Protein AF-A0A814UXD9-F1 (afdb_monomer)

Mean predicted aligned error: 4.56 Å

Foldseek 3Di:
DVVVVLCVVLVHDPLLPDPLDDSLQFDSVQKDAAAQDWDWDFAAAPPLTAIAIDPHQKIKTWTDCAVVDPHCQCVDPGHRRNHFAKWKAFQLPAACVLQVDNPDDDPNLSRRVSSLSSCQVVNDDWDPDCPPHTAGKIFSYVVVCVVPRWDWHWDQDPVGIWIKTKIWMKGFASVQWDDPDSGIIGGNDRVRMHTTIMIMHTD

Radius of gyration: 16.52 Å; Cα contacts (8 Å, |Δi|>4): 422; chains: 1; bounding box: 46×33×43 Å

Nearest PDB structures (foldseek):
  7r81-assembly1_D2  TM=5.002E-01  e=4.107E+00  Neurospora crassa
  6f8z-assembly2_C  TM=2.125E-01  e=5.198E+00  Bacteroides thetaiotaomicron
  6f8z-assembly2_B  TM=2.258E-01  e=4.901E+00  Bacteroides thetaiotaomicron
  3wrf-assembly1_A  TM=1.192E-01  e=1.600E+00  Bifidobacterium longum subsp. longum JCM 1217

pLDDT: mean 91.01, std 9.43, range [48.31, 98.62]

Sequence (203 aa):
MAQFEQFKAAKIHPLLYRPSFDISHFDVRGNKTFSSQIETFQVGPSGRNKLYTQPASWTRYGLKVLGKYPNDDWLHPFGNPGNWYRAYHGTGNATAADFGNPDVLIDKQYAAVDAASSIFEKGFRPARTAVHRVGVYYSPNPIFPENGFVSKVVLDTKRGRKAFKCMLQVAVNPDGVKFATNDIWVVESPKNIRTYGILIKEA

Solvent-accessible surface area (backbone atoms only — not comparable to full-atom values): 11340 Å² total; per-residue (Å²): 120,71,70,63,57,53,42,60,76,55,70,60,61,75,87,62,73,41,94,68,48,63,77,78,51,47,28,67,88,54,42,44,77,43,56,78,62,81,48,74,45,74,30,23,26,87,98,62,58,40,78,25,41,53,56,47,52,25,33,34,46,10,36,59,47,84,82,73,48,101,66,58,51,50,74,48,69,85,72,37,75,57,21,28,27,57,30,31,37,44,30,36,81,52,52,36,62,80,75,77,43,67,84,51,89,64,58,75,70,47,28,34,60,45,44,54,35,48,34,68,76,73,45,68,67,62,48,95,68,55,93,90,53,76,18,35,70,31,16,28,37,47,65,62,33,58,75,78,25,38,38,74,32,77,44,86,46,100,90,46,79,47,44,30,33,46,33,38,34,32,36,35,35,76,91,44,56,43,75,80,46,92,59,37,33,38,28,66,50,58,89,35,51,44,75,43,27,43,32,40,28,84,104

Structure (mmCIF, N/CA/C/O backbone):
data_AF-A0A814UXD9-F1
#
_entry.id   AF-A0A814UXD9-F1
#
loop_
_atom_site.group_PDB
_atom_site.id
_atom_site.type_symbol
_atom_site.label_atom_id
_atom_site.label_alt_id
_atom_site.label_comp_id
_atom_site.label_asym_id
_atom_site.label_entity_id
_atom_site.label_seq_id
_atom_site.pdbx_PDB_ins_code
_atom_site.Cartn_x
_atom_site.Cartn_y
_atom_site.Cartn_z
_atom_site.occupancy
_atom_site.B_iso_or_equiv
_atom_site.auth_seq_id
_atom_site.auth_comp_id
_atom_site.auth_asym_id
_atom_site.auth_atom_id
_atom_site.pdbx_PDB_model_num
ATOM 1 N N . MET A 1 1 ? -25.817 -10.858 13.614 1.00 48.31 1 MET A N 1
ATOM 2 C CA . MET A 1 1 ? -24.759 -11.447 14.474 1.00 48.31 1 MET A CA 1
ATOM 3 C C . MET A 1 1 ? -23.718 -12.277 13.711 1.00 48.31 1 MET A C 1
ATOM 5 O O . MET A 1 1 ? -22.589 -12.312 14.170 1.00 48.31 1 MET A O 1
ATOM 9 N N . ALA A 1 2 ? -24.020 -12.876 12.549 1.00 56.28 2 ALA A N 1
ATOM 10 C CA . ALA A 1 2 ? -23.064 -13.714 11.802 1.00 56.28 2 ALA A CA 1
ATOM 11 C C . ALA A 1 2 ? -21.809 -12.981 11.272 1.00 56.28 2 ALA A C 1
ATOM 13 O O . ALA A 1 2 ? -20.726 -13.556 11.256 1.00 56.28 2 ALA A O 1
ATOM 14 N N . GLN A 1 3 ? -21.929 -11.703 10.892 1.00 52.03 3 GLN A N 1
ATOM 15 C CA . GLN A 1 3 ? -20.820 -10.926 10.324 1.00 52.03 3 GLN A CA 1
ATOM 16 C C . GLN A 1 3 ? -19.643 -10.789 11.309 1.00 52.03 3 GLN A C 1
ATOM 18 O O . GLN A 1 3 ? -18.497 -10.977 10.925 1.00 52.03 3 GLN A O 1
ATOM 23 N N . PHE A 1 4 ? -19.906 -10.562 12.602 1.00 53.59 4 PHE A N 1
ATOM 24 C CA . PHE A 1 4 ? -18.857 -10.338 13.609 1.00 53.59 4 PHE A CA 1
ATOM 25 C C . PHE A 1 4 ? -17.962 -11.567 13.852 1.00 53.59 4 PHE A C 1
ATOM 27 O O . PHE A 1 4 ? -16.752 -11.425 14.027 1.00 53.59 4 PHE A O 1
ATOM 34 N N . GLU A 1 5 ? -18.530 -12.775 13.822 1.00 55.97 5 GLU A N 1
ATOM 35 C CA . GLU A 1 5 ? -17.764 -14.011 14.033 1.00 55.97 5 GLU A CA 1
ATOM 36 C C . GLU A 1 5 ? -16.854 -14.339 12.844 1.00 55.97 5 GLU A C 1
ATOM 38 O O . GLU A 1 5 ? -15.726 -14.798 13.034 1.00 55.97 5 GLU A O 1
ATOM 43 N N . GLN A 1 6 ? -17.279 -14.008 11.621 1.00 58.38 6 GLN A N 1
ATOM 44 C CA . GLN A 1 6 ? -16.444 -14.191 10.433 1.00 58.38 6 GLN A CA 1
ATOM 45 C C . GLN A 1 6 ? -15.181 -13.310 10.486 1.00 58.38 6 GLN A C 1
ATOM 47 O O . GLN A 1 6 ? -14.086 -13.793 10.198 1.00 58.38 6 GLN A O 1
ATOM 52 N N . PHE A 1 7 ? -15.289 -12.054 10.942 1.00 57.53 7 PHE A N 1
ATOM 53 C CA . PHE A 1 7 ? -14.131 -11.156 11.085 1.00 57.53 7 PHE A CA 1
ATOM 54 C C . PHE A 1 7 ? -13.133 -11.623 12.157 1.00 57.53 7 PHE A C 1
ATOM 56 O O . PHE A 1 7 ? -11.919 -11.519 11.952 1.00 57.53 7 PHE A O 1
ATOM 63 N N . LYS A 1 8 ? -13.619 -12.182 13.278 1.00 61.81 8 LYS A N 1
ATOM 64 C CA . LYS A 1 8 ? -12.748 -12.797 14.297 1.00 61.81 8 LYS A CA 1
ATOM 65 C C . LYS A 1 8 ? -11.986 -13.992 13.731 1.00 61.81 8 LYS A C 1
ATOM 67 O O . LYS A 1 8 ? -10.775 -14.085 13.931 1.00 61.81 8 LYS A O 1
ATOM 72 N N . ALA A 1 9 ? -12.674 -14.869 12.999 1.00 63.34 9 ALA A N 1
ATOM 73 C CA . ALA A 1 9 ? -12.059 -16.032 12.363 1.00 63.34 9 ALA A CA 1
ATOM 74 C C . ALA A 1 9 ? -11.011 -15.626 11.310 1.00 63.34 9 ALA A C 1
ATOM 76 O O . ALA A 1 9 ? -9.941 -16.229 11.235 1.00 63.34 9 ALA A O 1
ATOM 77 N N . ALA A 1 10 ? -11.273 -14.551 10.559 1.00 67.12 10 ALA A N 1
ATOM 78 C CA . ALA A 1 10 ? -10.354 -14.008 9.560 1.00 67.12 10 ALA A CA 1
ATOM 79 C C . ALA A 1 10 ? -9.158 -13.236 10.156 1.00 67.12 10 ALA A C 1
ATOM 81 O O . ALA A 1 10 ? -8.245 -12.855 9.420 1.00 67.12 10 ALA A O 1
ATOM 82 N N . LYS A 1 11 ? -9.133 -13.014 11.482 1.00 84.06 11 LYS A N 1
ATOM 83 C CA . LYS A 1 11 ? -8.091 -12.249 12.191 1.00 84.06 11 LYS A CA 1
ATOM 84 C C . LYS A 1 11 ? -7.866 -10.864 11.571 1.00 84.06 11 LYS A C 1
ATOM 86 O O . LYS A 1 11 ? -6.725 -10.440 11.402 1.00 84.06 11 LYS A O 1
ATOM 91 N N . ILE A 1 12 ? -8.946 -10.172 11.210 1.00 86.50 12 ILE A N 1
ATOM 92 C CA . ILE A 1 12 ? -8.904 -8.835 10.601 1.00 86.50 12 ILE A CA 1
ATOM 93 C C . ILE A 1 12 ? -8.908 -7.763 11.701 1.00 86.50 12 ILE A C 1
ATOM 95 O O . ILE A 1 12 ? -9.597 -7.898 12.713 1.00 86.50 12 ILE A O 1
ATOM 99 N N . HIS A 1 13 ? -8.135 -6.688 11.523 1.00 92.62 13 HIS A N 1
ATOM 100 C CA . HIS A 1 13 ? -8.118 -5.573 12.474 1.00 92.62 13 HIS A CA 1
ATOM 101 C C . HIS A 1 13 ? -9.478 -4.855 12.527 1.00 92.62 13 HIS A C 1
ATOM 103 O O . HIS A 1 13 ? -10.045 -4.596 11.465 1.00 92.62 13 HIS A O 1
ATOM 109 N N . PRO A 1 14 ? -9.958 -4.398 13.700 1.00 91.38 14 PRO A N 1
ATOM 110 C CA . PRO A 1 14 ? -11.201 -3.624 13.802 1.00 91.38 14 PRO A CA 1
ATOM 111 C C . PRO A 1 14 ? -11.248 -2.371 12.915 1.00 91.38 14 PRO A C 1
ATOM 113 O O . PRO A 1 14 ? -12.311 -1.993 12.446 1.00 91.38 14 PRO A O 1
ATOM 116 N N . LEU A 1 15 ? -10.095 -1.755 12.633 1.00 92.31 15 LEU A N 1
ATOM 117 C CA . LEU A 1 15 ? -9.990 -0.614 11.708 1.00 92.31 15 LEU A CA 1
ATOM 118 C C . LEU A 1 15 ? -10.485 -0.939 10.289 1.00 92.31 15 LEU A C 1
ATOM 120 O O . LEU A 1 15 ? -10.940 -0.048 9.584 1.00 92.31 15 LEU A O 1
ATOM 124 N N . LEU A 1 16 ? -10.385 -2.204 9.877 1.00 93.00 16 LEU A N 1
ATOM 125 C CA . LEU A 1 16 ? -10.790 -2.686 8.556 1.00 93.00 16 LEU A CA 1
ATOM 126 C C . LEU A 1 16 ? -12.245 -3.167 8.535 1.00 93.00 16 LEU A C 1
ATOM 128 O O . LEU A 1 16 ? -12.739 -3.570 7.486 1.00 93.00 16 LEU A O 1
ATOM 132 N N . TYR A 1 17 ? -12.950 -3.107 9.670 1.00 89.50 17 TYR A N 1
ATOM 133 C CA . TYR A 1 17 ? -14.389 -3.335 9.722 1.00 89.50 17 TYR A CA 1
ATOM 134 C C . TYR A 1 17 ? -15.126 -2.085 9.230 1.00 89.50 17 TYR A C 1
ATOM 136 O O . TYR A 1 17 ? -15.648 -1.279 10.002 1.00 89.50 17 TYR A O 1
ATOM 144 N N . ARG A 1 18 ? -15.097 -1.895 7.912 1.00 90.38 18 ARG A N 1
ATOM 145 C CA . ARG A 1 18 ? -15.686 -0.758 7.205 1.00 90.38 18 ARG A CA 1
ATOM 146 C C . ARG A 1 18 ? -16.615 -1.267 6.107 1.00 90.38 18 ARG A C 1
ATOM 148 O O . ARG A 1 18 ? -16.301 -2.291 5.509 1.00 90.38 18 ARG A O 1
ATOM 155 N N . PRO A 1 19 ? -17.691 -0.535 5.765 1.00 88.12 19 PRO A N 1
ATOM 156 C CA . PRO A 1 19 ? -18.544 -0.883 4.624 1.00 88.12 19 PRO A CA 1
ATOM 157 C C . PRO A 1 19 ? -17.796 -0.942 3.286 1.00 88.12 19 PRO A C 1
ATOM 159 O O . PRO A 1 19 ? -18.268 -1.567 2.347 1.00 88.12 19 PRO A O 1
ATOM 162 N N . SER A 1 20 ? -16.638 -0.282 3.198 1.00 90.06 20 SER A N 1
ATOM 163 C CA . SER A 1 20 ? -15.770 -0.291 2.024 1.00 90.06 20 SER A CA 1
ATOM 164 C C . SER A 1 20 ? -15.030 -1.614 1.821 1.00 90.06 20 SER A C 1
ATOM 166 O O . SER A 1 20 ? -14.528 -1.835 0.726 1.00 90.06 20 SER A O 1
ATOM 168 N N . PHE A 1 21 ? -14.932 -2.481 2.834 1.00 92.12 21 PHE A N 1
ATOM 169 C CA . PHE A 1 21 ? -14.244 -3.767 2.740 1.00 92.12 21 PHE A CA 1
ATOM 170 C C . PHE A 1 21 ? -15.226 -4.937 2.767 1.00 92.12 21 PHE A C 1
ATOM 172 O O . PHE A 1 21 ? -16.015 -5.079 3.700 1.00 92.12 21 PHE A O 1
ATOM 179 N N . ASP A 1 22 ? -15.082 -5.844 1.803 1.00 91.69 22 ASP A N 1
ATOM 180 C CA . ASP A 1 22 ? -15.645 -7.186 1.888 1.00 91.69 22 ASP A CA 1
ATOM 181 C C . ASP A 1 22 ? -14.645 -8.133 2.570 1.00 91.69 22 ASP A C 1
ATOM 183 O O . ASP A 1 22 ? -13.432 -8.044 2.365 1.00 91.69 22 ASP A O 1
ATOM 187 N N . ILE A 1 23 ? -15.134 -9.068 3.386 1.00 89.81 23 ILE A N 1
ATOM 188 C CA . ILE A 1 23 ? -14.266 -10.029 4.079 1.00 89.81 23 ILE A CA 1
ATOM 189 C C . ILE A 1 23 ? -13.472 -10.916 3.106 1.00 89.81 23 ILE A C 1
ATOM 191 O O . ILE A 1 23 ? -12.347 -11.317 3.405 1.00 89.81 23 ILE A O 1
ATOM 195 N N . SER A 1 24 ? -14.016 -11.173 1.916 1.00 92.25 24 SER A N 1
ATOM 196 C CA . SER A 1 24 ? -13.353 -11.918 0.845 1.00 92.25 24 SER A CA 1
ATOM 197 C C . SER A 1 24 ? -12.145 -11.190 0.250 1.00 92.25 24 SER A C 1
ATOM 199 O O . SER A 1 24 ? -11.344 -11.825 -0.442 1.00 92.25 24 SER A O 1
ATOM 201 N N . HIS A 1 25 ? -11.958 -9.898 0.549 1.00 95.00 25 HIS A N 1
ATOM 202 C CA . HIS A 1 25 ? -10.751 -9.159 0.180 1.00 95.00 25 HIS A CA 1
ATOM 203 C C . HIS A 1 25 ? -9.516 -9.622 0.947 1.00 95.00 25 HIS A C 1
ATOM 205 O O . HIS A 1 25 ? -8.406 -9.299 0.528 1.00 95.00 25 HIS A O 1
ATOM 211 N N . PHE A 1 26 ? -9.677 -10.361 2.045 1.00 95.56 26 PHE A N 1
ATOM 212 C CA . PHE A 1 26 ? -8.578 -10.739 2.923 1.00 95.56 26 PHE A CA 1
ATOM 213 C C . PHE A 1 26 ? -8.181 -12.206 2.771 1.00 95.56 26 PHE A C 1
ATOM 215 O O . PHE A 1 26 ? -9.007 -13.090 2.546 1.00 95.56 26 PHE A O 1
ATOM 222 N N . ASP A 1 27 ? -6.886 -12.462 2.937 1.00 94.69 27 ASP A N 1
ATOM 223 C CA . ASP A 1 27 ? -6.308 -13.801 2.986 1.00 94.69 27 ASP A CA 1
ATOM 224 C C . ASP A 1 27 ? -5.333 -13.889 4.160 1.00 94.69 27 ASP A C 1
ATOM 226 O O . ASP A 1 27 ? -4.260 -13.277 4.162 1.00 94.69 27 ASP A O 1
ATOM 230 N N . VAL A 1 28 ? -5.706 -14.685 5.164 1.00 93.94 28 VAL A N 1
ATOM 231 C CA . VAL A 1 28 ? -4.950 -14.834 6.412 1.00 93.94 28 VAL A CA 1
ATOM 232 C C . VAL A 1 28 ? -3.529 -15.358 6.185 1.00 93.94 28 VAL A C 1
ATOM 234 O O . VAL A 1 28 ? -2.644 -15.059 6.985 1.00 93.94 28 VAL A O 1
ATOM 237 N N . ARG A 1 29 ? -3.269 -16.074 5.079 1.00 92.44 29 ARG A N 1
ATOM 238 C CA . ARG A 1 29 ? -1.918 -16.548 4.719 1.00 92.44 29 ARG A CA 1
ATOM 239 C C . ARG A 1 29 ? -0.955 -15.393 4.453 1.00 92.44 29 ARG A C 1
ATOM 241 O O . ARG A 1 29 ? 0.252 -15.544 4.616 1.00 92.44 29 ARG A O 1
ATOM 248 N N . GLY A 1 30 ? -1.482 -14.23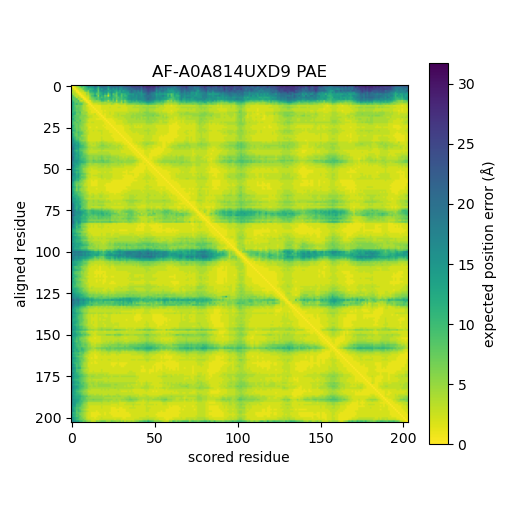6 4.051 1.00 93.62 30 GLY A N 1
ATOM 249 C CA . GLY A 1 30 ? -0.702 -13.023 3.853 1.00 93.62 30 GLY A CA 1
ATOM 250 C C . GLY A 1 30 ? -0.447 -12.234 5.140 1.00 93.62 30 GLY A C 1
ATOM 251 O O . GLY A 1 30 ? 0.389 -11.327 5.114 1.00 93.62 30 GLY A O 1
ATOM 252 N N . ASN A 1 31 ? -1.114 -12.546 6.257 1.00 95.81 31 ASN A N 1
ATOM 253 C CA . ASN A 1 31 ? -0.944 -11.797 7.502 1.00 95.81 31 ASN A CA 1
ATOM 254 C C . ASN A 1 31 ? 0.480 -11.959 8.054 1.00 95.81 31 ASN A C 1
ATOM 256 O O . ASN A 1 31 ? 1.042 -13.053 8.048 1.00 95.81 31 ASN A O 1
ATOM 260 N N . LYS A 1 32 ? 1.077 -10.867 8.540 1.00 95.62 32 LYS A N 1
ATOM 261 C CA . LYS A 1 32 ? 2.410 -10.890 9.166 1.00 95.62 32 LYS A CA 1
ATOM 262 C C . LYS A 1 32 ? 2.543 -9.758 10.175 1.00 95.62 32 LYS A C 1
ATOM 264 O O . LYS A 1 32 ? 2.393 -8.599 9.807 1.00 95.62 32 LYS A O 1
ATOM 269 N N . THR A 1 33 ? 2.882 -10.079 11.417 1.00 97.38 33 THR A N 1
ATOM 270 C CA . THR A 1 33 ? 3.348 -9.087 12.394 1.00 97.38 33 THR A CA 1
ATOM 271 C C . THR A 1 33 ? 4.859 -8.967 12.269 1.00 97.38 33 THR A C 1
ATOM 273 O O . THR A 1 33 ? 5.570 -9.971 12.314 1.00 97.38 33 THR A O 1
ATOM 276 N N . PHE A 1 34 ? 5.345 -7.751 12.046 1.00 97.19 34 PHE A N 1
ATOM 277 C CA . PHE A 1 34 ? 6.770 -7.478 11.917 1.00 97.19 34 PHE A CA 1
ATOM 278 C C . PHE A 1 34 ? 7.375 -7.170 13.286 1.00 97.19 34 PHE A C 1
ATOM 280 O O . PHE A 1 34 ? 6.715 -6.583 14.146 1.00 97.19 34 PHE A O 1
ATOM 287 N N . SER A 1 35 ? 8.632 -7.574 13.487 1.00 96.88 35 SER A N 1
ATOM 288 C CA . SER A 1 35 ? 9.380 -7.247 14.700 1.00 96.88 35 SER A CA 1
ATOM 289 C C . SER A 1 35 ? 9.564 -5.732 14.832 1.00 96.88 35 SER A C 1
ATOM 291 O O . SER A 1 35 ? 9.380 -4.976 13.876 1.00 96.88 35 SER A O 1
ATOM 293 N N . SER A 1 36 ? 9.939 -5.274 16.024 1.00 95.50 36 SER A N 1
ATOM 294 C CA . SER A 1 36 ? 10.306 -3.874 16.257 1.00 95.50 36 SER A CA 1
ATOM 295 C C . SER A 1 36 ? 11.685 -3.505 15.705 1.00 95.50 36 SER A C 1
ATOM 297 O O . SER A 1 36 ? 12.032 -2.326 15.670 1.00 95.50 36 SER A O 1
ATOM 299 N N . GLN A 1 37 ? 12.472 -4.492 15.273 1.00 96.50 37 GLN A N 1
ATOM 300 C CA . GLN A 1 37 ? 13.791 -4.277 14.696 1.00 96.50 37 GLN A CA 1
ATOM 301 C C . GLN A 1 37 ? 13.666 -3.870 13.228 1.00 96.50 37 GLN A C 1
ATOM 303 O O . GLN A 1 37 ? 12.884 -4.439 12.463 1.00 96.50 37 GLN A O 1
ATOM 308 N N . ILE A 1 38 ? 14.447 -2.866 12.834 1.00 95.69 38 ILE A N 1
ATOM 309 C CA . ILE A 1 38 ? 14.539 -2.447 11.438 1.00 95.69 38 ILE A CA 1
ATOM 310 C C . ILE A 1 38 ? 15.438 -3.441 10.710 1.00 95.69 38 ILE A C 1
ATOM 312 O O . ILE A 1 38 ? 16.618 -3.570 11.020 1.00 95.69 38 ILE A O 1
ATOM 316 N N . GLU A 1 39 ? 14.871 -4.110 9.714 1.00 96.38 39 GLU A N 1
ATOM 317 C CA . GLU A 1 39 ? 15.577 -5.039 8.837 1.00 96.38 39 GLU A CA 1
ATOM 318 C C . GLU A 1 39 ? 15.508 -4.533 7.400 1.00 96.38 39 GLU A C 1
ATOM 320 O O . GLU A 1 39 ? 14.494 -3.967 6.973 1.00 96.38 39 GLU A O 1
ATOM 325 N N . THR A 1 40 ? 16.574 -4.761 6.638 1.00 96.31 40 THR A N 1
ATOM 326 C CA . THR A 1 40 ? 16.637 -4.415 5.220 1.00 96.31 40 THR A CA 1
ATOM 327 C C . THR A 1 40 ? 16.960 -5.637 4.372 1.00 96.31 40 THR A C 1
ATOM 329 O O . THR A 1 40 ? 17.638 -6.566 4.808 1.00 96.31 40 THR A O 1
ATOM 332 N N . PHE A 1 41 ? 16.444 -5.646 3.146 1.00 93.81 41 PHE A N 1
ATOM 333 C CA . PHE A 1 41 ? 16.581 -6.752 2.206 1.00 93.81 41 PHE A CA 1
ATOM 334 C C . PHE A 1 41 ? 16.870 -6.217 0.807 1.00 93.81 41 PHE A 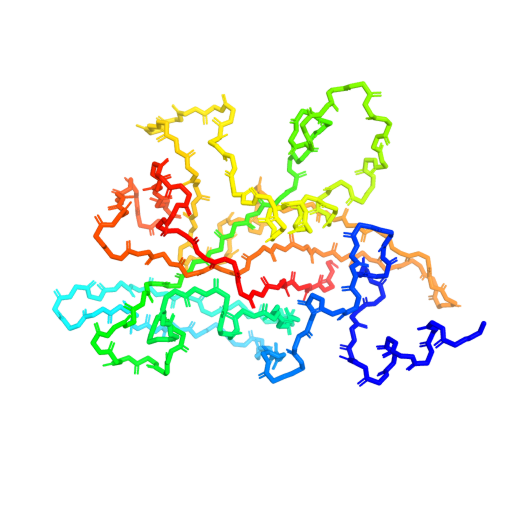C 1
ATOM 336 O O . PHE A 1 41 ? 16.363 -5.165 0.418 1.00 93.81 41 PHE A O 1
ATOM 343 N N . GLN A 1 42 ? 17.643 -6.967 0.027 1.00 93.06 42 GLN A N 1
ATOM 344 C CA . GLN A 1 42 ? 17.777 -6.73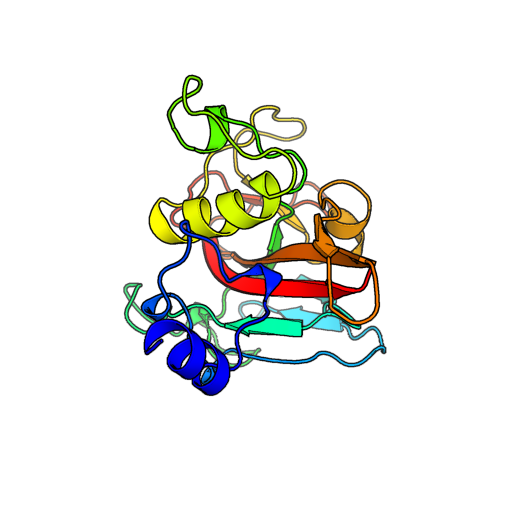5 -1.409 1.00 93.06 42 GLN A CA 1
ATOM 345 C C . GLN A 1 42 ? 16.631 -7.448 -2.129 1.00 93.06 42 GLN A C 1
ATOM 347 O O . GLN A 1 42 ? 16.558 -8.675 -2.107 1.00 93.06 42 GLN A O 1
ATOM 352 N N . VAL A 1 43 ? 15.733 -6.691 -2.762 1.00 91.94 43 VAL A N 1
ATOM 353 C CA . VAL A 1 43 ? 14.536 -7.229 -3.430 1.00 91.94 43 VAL A CA 1
ATOM 354 C C . VAL A 1 43 ? 14.546 -6.946 -4.926 1.00 91.94 43 VAL A C 1
ATOM 356 O O . VAL A 1 43 ? 15.096 -5.941 -5.374 1.00 91.94 43 VAL A O 1
ATOM 359 N N . GLY A 1 44 ? 13.878 -7.806 -5.693 1.00 90.25 44 GLY A N 1
ATOM 360 C CA . GLY A 1 44 ? 13.772 -7.711 -7.149 1.00 90.25 44 GLY A CA 1
ATOM 361 C C . GLY A 1 44 ? 14.586 -8.776 -7.888 1.00 90.25 44 GLY A C 1
ATOM 362 O O . GLY A 1 44 ? 15.182 -9.647 -7.252 1.00 90.25 44 GLY A O 1
ATOM 363 N N . PRO A 1 45 ? 14.584 -8.727 -9.228 1.00 89.12 45 PRO A N 1
ATOM 364 C CA . PRO A 1 45 ? 15.239 -9.727 -10.059 1.00 89.12 45 PRO A CA 1
ATOM 365 C C . PRO A 1 45 ? 16.763 -9.580 -10.009 1.00 89.12 45 PRO A C 1
ATOM 367 O O . PRO A 1 45 ? 17.284 -8.482 -9.792 1.00 89.12 45 PRO A O 1
ATOM 370 N N . SER A 1 46 ? 17.462 -10.689 -10.264 1.00 86.44 46 SER A N 1
ATOM 371 C CA . SER A 1 46 ? 18.928 -10.763 -10.254 1.00 86.44 46 SER A CA 1
ATOM 372 C C . SER A 1 46 ? 19.573 -9.645 -11.082 1.00 86.44 46 SER A C 1
ATOM 374 O O . SER A 1 46 ? 19.129 -9.343 -12.192 1.00 86.44 46 SER A O 1
ATOM 376 N N . GLY A 1 47 ? 20.597 -8.999 -10.520 1.00 89.31 47 GLY A N 1
ATOM 377 C CA . GLY A 1 47 ? 21.327 -7.895 -11.153 1.00 89.31 47 GLY A CA 1
ATOM 378 C C . GLY A 1 47 ? 20.591 -6.549 -11.161 1.00 89.31 47 GLY A C 1
ATOM 379 O O . GLY A 1 47 ? 21.159 -5.552 -11.598 1.00 89.31 47 GLY A O 1
ATOM 380 N N . ARG A 1 48 ? 19.345 -6.485 -10.668 1.00 91.81 48 ARG A N 1
ATOM 381 C CA . ARG A 1 48 ? 18.542 -5.248 -10.612 1.00 91.81 48 ARG A CA 1
ATOM 382 C C . ARG A 1 48 ? 17.949 -4.997 -9.228 1.00 91.81 48 ARG A C 1
ATOM 384 O O . ARG A 1 48 ? 16.934 -4.311 -9.112 1.00 91.81 48 ARG A O 1
ATOM 391 N N . ASN A 1 49 ? 18.546 -5.564 -8.186 1.00 92.50 49 ASN A N 1
ATOM 392 C CA . ASN A 1 49 ? 18.032 -5.491 -6.826 1.00 92.50 49 ASN A CA 1
ATOM 393 C C . ASN A 1 49 ? 17.951 -4.044 -6.312 1.00 92.50 49 ASN A C 1
ATOM 395 O O . ASN A 1 49 ? 18.731 -3.167 -6.697 1.00 92.50 49 ASN A O 1
ATOM 399 N N . LYS A 1 50 ? 16.992 -3.805 -5.419 1.00 94.94 50 LYS A N 1
ATOM 400 C CA . LYS A 1 50 ? 16.832 -2.557 -4.674 1.00 94.94 50 LYS A CA 1
ATOM 401 C C . LYS A 1 50 ? 16.778 -2.843 -3.183 1.00 94.94 50 LYS A C 1
ATOM 403 O O . LYS A 1 50 ? 16.199 -3.845 -2.765 1.00 94.94 50 LYS A O 1
ATOM 408 N N . LEU A 1 51 ? 17.342 -1.931 -2.395 1.00 96.19 51 LEU A N 1
ATOM 409 C CA . LEU A 1 51 ? 17.214 -1.970 -0.946 1.00 96.19 51 LEU A CA 1
ATOM 410 C C . LEU A 1 51 ? 15.753 -1.713 -0.566 1.00 96.19 51 LEU A C 1
ATOM 412 O O . LEU A 1 51 ? 15.148 -0.749 -1.029 1.00 96.19 51 LEU A O 1
ATOM 416 N N . TYR A 1 52 ? 15.208 -2.577 0.277 1.00 96.62 52 TYR A N 1
ATOM 417 C CA . TYR A 1 52 ? 13.874 -2.476 0.847 1.00 96.62 52 TYR A CA 1
ATOM 418 C C . TYR A 1 52 ? 13.970 -2.583 2.362 1.00 96.62 52 TYR A C 1
ATOM 420 O O . TYR A 1 52 ? 14.627 -3.485 2.879 1.00 96.62 52 TYR A O 1
ATOM 428 N N . THR A 1 53 ? 13.282 -1.693 3.067 1.00 98.12 53 THR A N 1
ATOM 429 C CA . THR A 1 53 ? 13.225 -1.694 4.530 1.00 98.12 53 THR A CA 1
ATOM 430 C C . THR A 1 53 ? 11.915 -2.329 4.972 1.00 98.12 53 THR A C 1
ATOM 432 O O . THR A 1 53 ? 10.844 -1.918 4.528 1.00 98.12 53 THR A O 1
ATOM 435 N N . GLN A 1 54 ? 11.969 -3.335 5.841 1.00 96.88 54 GLN A N 1
ATOM 436 C CA . GLN A 1 54 ? 10.784 -3.986 6.404 1.00 96.88 54 GLN A CA 1
ATOM 437 C C . GLN A 1 54 ? 10.007 -3.015 7.320 1.00 96.88 54 GLN A C 1
ATOM 439 O O . GLN A 1 54 ? 10.631 -2.179 7.975 1.00 96.88 54 GLN A O 1
ATOM 444 N N . PRO A 1 55 ? 8.660 -3.085 7.410 1.00 97.44 55 PRO A N 1
ATOM 445 C CA . PRO A 1 55 ? 7.895 -2.113 8.176 1.00 97.44 55 PRO A CA 1
ATOM 446 C C . PRO A 1 55 ? 7.882 -2.523 9.650 1.00 97.44 55 PRO A C 1
ATOM 448 O O . PRO A 1 55 ? 6.947 -3.164 10.127 1.00 97.44 55 PRO A O 1
ATOM 451 N N . ALA A 1 56 ? 8.945 -2.159 10.366 1.00 97.56 56 ALA A N 1
ATOM 452 C CA . ALA A 1 56 ? 9.134 -2.487 11.777 1.00 97.56 56 ALA A CA 1
ATOM 453 C C . ALA A 1 56 ? 7.960 -2.008 12.653 1.00 97.56 56 ALA A C 1
ATOM 455 O O . ALA A 1 56 ? 7.486 -0.875 12.525 1.00 97.56 56 ALA A O 1
ATOM 456 N N . SER A 1 57 ? 7.492 -2.882 13.545 1.00 97.19 57 SER A N 1
ATOM 457 C CA . SER A 1 57 ? 6.326 -2.688 14.423 1.00 97.19 57 SER A CA 1
ATOM 458 C C . SER A 1 57 ? 4.970 -2.547 13.716 1.00 97.19 57 SER A C 1
ATOM 460 O O . SER A 1 57 ? 3.975 -2.221 14.364 1.00 97.19 57 SER A O 1
ATOM 462 N N . TRP A 1 58 ? 4.888 -2.785 12.406 1.00 98.38 58 TRP A N 1
ATOM 463 C CA . TRP A 1 58 ? 3.608 -2.852 11.701 1.00 98.38 58 TRP A CA 1
ATOM 464 C C . TRP A 1 58 ? 3.049 -4.280 11.717 1.00 98.38 58 TRP A C 1
ATOM 466 O O . TRP A 1 58 ? 3.777 -5.266 11.834 1.00 98.38 58 TRP A O 1
ATOM 476 N N . THR A 1 59 ? 1.736 -4.410 11.547 1.00 98.38 59 THR A N 1
ATOM 477 C CA . THR A 1 59 ? 1.084 -5.680 11.214 1.00 98.38 59 THR A CA 1
ATOM 478 C C . THR A 1 59 ? 0.453 -5.575 9.838 1.00 98.38 59 THR A C 1
ATOM 480 O O . THR A 1 59 ? -0.326 -4.662 9.569 1.00 98.38 59 THR A O 1
ATOM 483 N N . ARG A 1 60 ? 0.790 -6.517 8.959 1.00 98.06 60 ARG A N 1
ATOM 484 C CA . ARG A 1 60 ? 0.147 -6.700 7.664 1.00 98.06 60 ARG A CA 1
ATOM 485 C C . ARG A 1 60 ? -1.083 -7.572 7.793 1.00 98.06 60 ARG A C 1
ATOM 487 O O . ARG A 1 60 ? -0.996 -8.685 8.307 1.00 98.06 60 ARG A O 1
ATOM 494 N N . TYR A 1 61 ? -2.158 -7.094 7.193 1.00 97.69 61 TYR A N 1
ATOM 495 C CA . TYR A 1 61 ? -3.349 -7.848 6.851 1.00 97.69 61 TYR A CA 1
ATOM 496 C C . TYR A 1 61 ? -3.285 -8.151 5.354 1.00 97.69 61 TYR A C 1
ATOM 498 O O . TYR A 1 61 ? -3.218 -7.233 4.532 1.00 97.69 61 TYR A O 1
ATOM 506 N N . GLY A 1 62 ? -3.178 -9.434 5.016 1.00 97.00 62 GLY A N 1
ATOM 507 C CA . GLY A 1 62 ? -2.992 -9.915 3.653 1.00 97.00 62 GLY A CA 1
ATOM 508 C C . GLY A 1 62 ? -4.246 -9.715 2.817 1.00 97.00 62 GLY A C 1
ATOM 509 O O . GLY A 1 62 ? -5.348 -10.013 3.272 1.00 97.00 62 GLY A O 1
ATOM 510 N N . LEU A 1 63 ? -4.071 -9.225 1.593 1.00 97.19 63 LEU A N 1
ATOM 511 C CA . LEU A 1 63 ? -5.154 -9.125 0.620 1.00 97.19 63 LEU A CA 1
ATOM 512 C C . LEU A 1 63 ? -5.202 -10.387 -0.246 1.00 97.19 63 LEU A C 1
ATOM 514 O O . LEU A 1 63 ? -4.166 -10.976 -0.563 1.00 97.19 63 LEU A O 1
ATOM 518 N N . LYS A 1 64 ? -6.401 -10.786 -0.667 1.00 96.25 64 LYS A N 1
ATOM 519 C CA . LYS A 1 64 ? -6.631 -11.938 -1.539 1.00 96.25 64 LYS A CA 1
ATOM 520 C C . LYS A 1 64 ? -6.212 -11.601 -2.971 1.00 96.25 64 LYS A 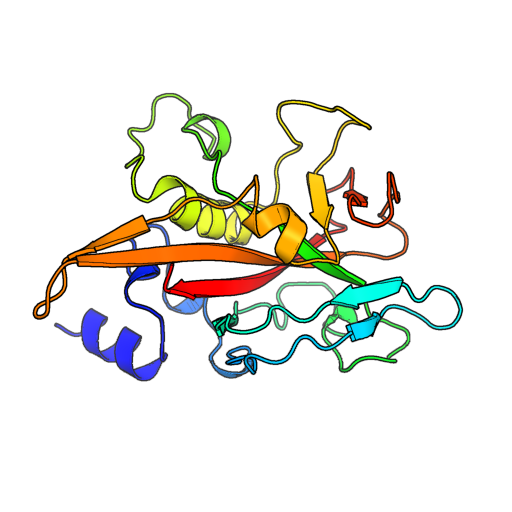C 1
ATOM 522 O O . LYS A 1 64 ? -6.974 -11.039 -3.753 1.00 96.25 64 LYS A O 1
ATOM 527 N N . VAL A 1 65 ? -4.961 -11.920 -3.292 1.00 96.19 65 VAL A N 1
ATOM 528 C CA . VAL A 1 65 ? -4.318 -11.589 -4.578 1.00 96.19 65 VAL A CA 1
ATOM 529 C C . VAL A 1 65 ? -3.908 -12.801 -5.408 1.00 96.19 65 VAL A C 1
ATOM 531 O O . VAL A 1 65 ? -3.605 -12.634 -6.586 1.00 96.19 65 VAL A O 1
ATOM 534 N N . LEU A 1 66 ? -3.904 -14.000 -4.821 1.00 95.00 66 LEU A N 1
ATOM 535 C CA . LEU A 1 66 ? -3.570 -15.229 -5.543 1.00 95.00 66 LEU A CA 1
ATOM 536 C C . LEU A 1 66 ? -4.618 -15.503 -6.622 1.00 95.00 66 LEU A C 1
ATOM 538 O O . LEU A 1 66 ? -5.820 -15.449 -6.345 1.00 95.00 66 LEU A O 1
ATOM 542 N N . GLY A 1 67 ? -4.155 -15.744 -7.848 1.00 94.62 67 GLY A N 1
ATOM 543 C CA . GLY A 1 67 ? -5.016 -15.900 -9.025 1.00 94.62 67 GLY A CA 1
ATOM 544 C C . GLY A 1 67 ? -5.720 -14.619 -9.504 1.00 94.62 67 GLY A C 1
ATOM 545 O O . GLY A 1 67 ? -6.491 -14.680 -10.458 1.00 94.62 67 GLY A O 1
ATOM 546 N N . LYS A 1 68 ? -5.469 -13.449 -8.887 1.00 93.56 68 LYS A N 1
ATOM 547 C CA . LYS A 1 68 ? -6.021 -12.150 -9.340 1.00 93.56 68 LYS A CA 1
ATOM 548 C C . LYS A 1 68 ? -5.292 -11.602 -10.573 1.00 93.56 68 LYS A C 1
ATOM 550 O O . LYS A 1 68 ? -5.832 -10.773 -11.301 1.00 93.56 68 LYS A O 1
ATOM 555 N N . TYR A 1 69 ? -4.050 -12.028 -10.784 1.00 93.56 69 TYR A N 1
ATOM 556 C CA . TYR A 1 69 ? -3.166 -11.559 -11.850 1.00 93.56 69 TYR A CA 1
ATOM 557 C C . TYR A 1 69 ? -2.753 -12.726 -12.760 1.00 93.56 69 TYR A C 1
ATOM 559 O O . TYR A 1 69 ? -2.939 -13.875 -12.370 1.00 93.56 69 TYR A O 1
ATOM 567 N N . PRO A 1 70 ? -2.152 -12.468 -13.943 1.00 93.75 70 PRO A N 1
ATOM 568 C CA . PRO A 1 70 ? -1.785 -13.539 -14.878 1.00 93.75 70 PRO A CA 1
ATOM 569 C C . PRO A 1 70 ? -0.878 -14.637 -14.296 1.00 93.75 70 PRO A C 1
ATOM 571 O O . PRO A 1 70 ? -0.893 -15.758 -14.788 1.00 93.75 70 PRO A O 1
ATOM 574 N N . ASN A 1 71 ? -0.079 -14.313 -13.274 1.00 93.81 71 ASN A N 1
ATOM 575 C CA . ASN A 1 71 ? 0.697 -15.261 -12.474 1.00 93.81 71 ASN A CA 1
ATOM 576 C C . ASN A 1 71 ? 0.959 -14.691 -11.070 1.00 93.81 71 ASN A C 1
ATOM 578 O O . ASN A 1 71 ? 0.748 -13.492 -10.832 1.00 93.81 71 ASN A O 1
ATOM 582 N N . ASP A 1 72 ? 1.486 -15.545 -10.189 1.00 93.94 72 ASP A N 1
ATOM 583 C CA . ASP A 1 72 ? 1.811 -15.228 -8.796 1.00 93.94 72 ASP A CA 1
ATOM 584 C C . ASP A 1 72 ? 3.323 -15.094 -8.511 1.00 93.94 72 ASP A C 1
ATOM 586 O O . ASP A 1 72 ? 3.694 -14.727 -7.397 1.00 93.94 72 ASP A O 1
ATOM 590 N N . ASP A 1 73 ? 4.200 -15.271 -9.512 1.00 92.62 73 ASP A N 1
ATOM 591 C CA . ASP A 1 73 ? 5.677 -15.230 -9.386 1.00 92.62 73 ASP A CA 1
ATOM 592 C C . ASP A 1 73 ? 6.200 -13.945 -8.720 1.00 92.62 73 ASP A C 1
ATOM 594 O O . ASP A 1 73 ? 7.156 -13.935 -7.936 1.00 92.62 73 ASP A O 1
ATOM 598 N N . TRP A 1 74 ? 5.505 -12.837 -8.968 1.00 93.50 74 TRP A N 1
ATOM 599 C CA . TRP A 1 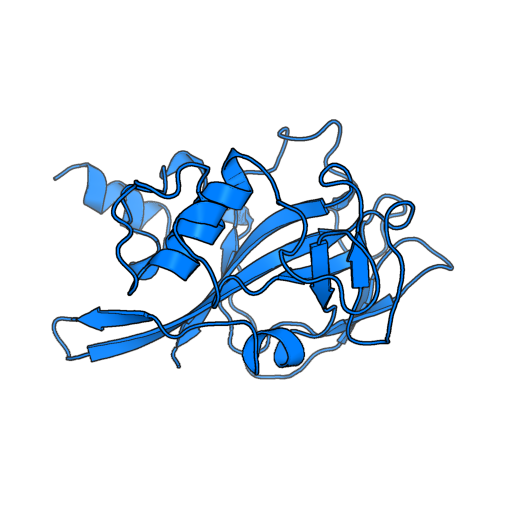74 ? 5.758 -11.538 -8.350 1.00 93.50 74 TRP A CA 1
ATOM 600 C C . TRP A 1 74 ? 5.698 -11.565 -6.815 1.00 93.50 74 TRP A C 1
ATOM 602 O O . TRP A 1 74 ? 6.361 -10.738 -6.178 1.00 93.50 74 TRP A O 1
ATOM 612 N N . LEU A 1 75 ? 4.926 -12.484 -6.222 1.00 89.25 75 LEU A N 1
ATOM 613 C CA . LEU A 1 75 ? 4.687 -12.638 -4.783 1.00 89.25 75 LEU A CA 1
ATOM 614 C C . LEU A 1 75 ? 5.554 -13.734 -4.134 1.00 89.25 75 LEU A C 1
ATOM 616 O O . LEU A 1 75 ? 5.598 -13.803 -2.905 1.00 89.25 75 LEU A O 1
ATOM 620 N N . HIS A 1 76 ? 6.275 -14.542 -4.920 1.00 84.56 76 HIS A N 1
ATOM 621 C CA . HIS A 1 76 ? 7.165 -15.590 -4.402 1.00 84.56 76 HIS A CA 1
ATOM 622 C C . HIS A 1 76 ? 8.234 -15.035 -3.433 1.00 84.56 76 HIS A C 1
ATOM 624 O O . HIS A 1 76 ? 8.503 -13.826 -3.434 1.00 84.56 76 HIS A O 1
ATOM 630 N N . PRO A 1 77 ? 8.864 -15.897 -2.607 1.00 81.12 77 PRO A N 1
ATOM 631 C CA . PRO A 1 77 ? 9.957 -15.501 -1.719 1.00 81.12 77 PRO A CA 1
ATOM 632 C C . PRO A 1 77 ? 11.063 -14.723 -2.441 1.00 81.12 77 PRO A C 1
ATOM 634 O O . PRO A 1 77 ? 11.287 -14.931 -3.634 1.00 81.12 77 PRO A O 1
ATOM 637 N N . PHE A 1 78 ? 11.754 -13.848 -1.699 1.00 79.62 78 PHE A N 1
ATOM 638 C CA . PHE A 1 78 ? 12.828 -13.008 -2.233 1.00 79.62 78 PHE A CA 1
ATOM 639 C C . PHE A 1 78 ? 13.903 -13.832 -2.945 1.00 79.62 78 PHE A C 1
ATOM 641 O O . PHE A 1 78 ? 14.374 -14.836 -2.417 1.00 79.62 78 PHE A O 1
ATOM 648 N N . GLY A 1 79 ? 14.295 -13.370 -4.134 1.00 71.31 79 GLY A N 1
ATOM 649 C CA . GLY A 1 79 ? 15.310 -14.006 -4.976 1.00 71.31 79 GLY A CA 1
ATOM 650 C C . GLY A 1 79 ? 14.743 -14.801 -6.155 1.00 71.31 79 GLY A C 1
ATOM 651 O O . GLY A 1 79 ? 15.515 -15.247 -7.000 1.00 71.31 79 GLY A O 1
ATOM 652 N N . ASN A 1 80 ? 13.418 -14.948 -6.271 1.00 86.38 80 ASN A N 1
ATOM 653 C CA . ASN A 1 80 ? 12.817 -15.546 -7.464 1.00 86.38 80 ASN A CA 1
ATOM 654 C C . ASN A 1 80 ? 12.976 -14.605 -8.687 1.00 86.38 80 ASN A C 1
ATOM 656 O O . ASN A 1 80 ? 12.746 -13.401 -8.546 1.00 86.38 80 ASN A O 1
ATOM 660 N N . PRO A 1 81 ? 13.305 -15.111 -9.894 1.00 84.88 81 PRO A N 1
ATOM 661 C CA . PRO A 1 81 ? 13.469 -14.277 -11.092 1.00 84.88 81 PRO A CA 1
ATOM 662 C C . PRO A 1 81 ? 12.244 -13.431 -11.471 1.00 84.88 81 PRO A C 1
ATOM 664 O O . PRO A 1 81 ? 12.401 -12.345 -12.025 1.00 84.88 81 PRO A O 1
ATOM 667 N N . GLY A 1 82 ? 11.035 -13.900 -11.153 1.00 86.88 82 GLY A N 1
ATOM 668 C CA . GLY A 1 82 ? 9.779 -13.186 -11.378 1.00 86.88 82 GLY A CA 1
ATOM 669 C C . GLY A 1 82 ? 9.418 -12.189 -10.274 1.00 86.88 82 GLY A C 1
ATOM 670 O O . GLY A 1 82 ? 8.374 -11.539 -10.358 1.00 86.88 82 GLY A O 1
ATOM 671 N N . ASN A 1 83 ? 10.248 -12.033 -9.235 1.00 89.00 83 ASN A N 1
ATOM 672 C CA . ASN A 1 83 ? 9.953 -11.122 -8.138 1.00 89.00 83 ASN A CA 1
ATOM 673 C C . ASN A 1 83 ? 9.888 -9.666 -8.584 1.00 89.00 83 ASN A C 1
ATOM 675 O O . ASN A 1 83 ? 10.819 -9.093 -9.147 1.00 89.00 83 ASN A O 1
ATOM 679 N N . TRP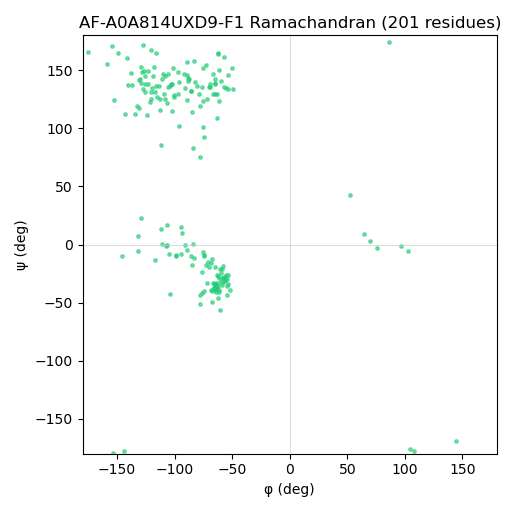 A 1 84 ? 8.795 -9.030 -8.191 1.00 95.62 84 TRP A N 1
ATOM 680 C CA . TRP A 1 84 ? 8.659 -7.586 -8.244 1.00 95.62 84 TRP A CA 1
ATOM 681 C C . TRP A 1 84 ? 9.300 -6.943 -7.014 1.00 95.62 84 TRP A C 1
ATOM 683 O O . TRP A 1 84 ? 9.426 -7.575 -5.960 1.00 95.62 84 TRP A O 1
ATOM 693 N N . TYR A 1 85 ? 9.665 -5.667 -7.111 1.00 96.75 85 TYR A N 1
ATOM 694 C CA . TYR A 1 85 ? 10.140 -4.924 -5.946 1.00 96.75 85 TYR A CA 1
ATOM 695 C C . TYR A 1 85 ? 9.053 -4.818 -4.872 1.00 96.75 85 TYR A C 1
ATOM 697 O O . TYR A 1 85 ? 7.873 -5.039 -5.152 1.00 96.75 85 TYR A O 1
ATOM 705 N N . ARG A 1 86 ? 9.437 -4.461 -3.643 1.00 96.88 86 ARG A N 1
ATOM 706 C CA . ARG A 1 86 ? 8.512 -4.187 -2.535 1.00 96.88 86 ARG A CA 1
ATOM 707 C C . ARG A 1 86 ? 8.580 -2.718 -2.155 1.00 96.88 86 ARG A C 1
ATOM 709 O O . ARG A 1 86 ? 9.666 -2.155 -2.075 1.00 96.88 86 ARG A O 1
ATOM 716 N N . ALA A 1 87 ? 7.417 -2.122 -1.935 1.00 98.00 87 ALA A N 1
ATOM 717 C CA . ALA A 1 87 ? 7.301 -0.723 -1.567 1.00 98.00 87 ALA A CA 1
ATOM 718 C C . ALA A 1 87 ? 6.020 -0.467 -0.760 1.00 98.00 87 ALA A C 1
ATOM 720 O O . ALA A 1 87 ? 5.227 -1.377 -0.489 1.00 98.00 87 ALA A O 1
ATOM 721 N N . TYR A 1 88 ? 5.829 0.793 -0.398 1.00 98.62 88 TYR A N 1
ATOM 722 C CA . TYR A 1 88 ? 4.738 1.287 0.423 1.00 98.62 88 TYR A CA 1
ATOM 723 C C . TYR A 1 88 ? 4.047 2.465 -0.249 1.00 98.62 88 TYR A C 1
ATOM 725 O O . TYR A 1 88 ? 4.688 3.259 -0.942 1.00 98.62 88 TYR A O 1
ATOM 733 N N . HIS A 1 89 ? 2.745 2.586 -0.008 1.00 97.69 89 HIS A N 1
ATOM 734 C CA . HIS A 1 89 ? 1.936 3.715 -0.452 1.00 97.69 89 HIS A CA 1
ATOM 735 C C . HIS A 1 89 ? 1.072 4.219 0.702 1.00 97.69 89 HIS A C 1
ATOM 737 O O . HIS A 1 89 ? 0.249 3.476 1.240 1.00 97.69 89 HIS A O 1
ATOM 743 N N . GLY A 1 90 ? 1.271 5.475 1.092 1.00 96.75 90 GLY A N 1
ATOM 744 C CA . GLY A 1 90 ? 0.441 6.135 2.092 1.00 96.75 90 GLY A CA 1
ATOM 745 C C . GLY A 1 90 ? -0.848 6.680 1.476 1.00 96.75 90 GLY A C 1
ATOM 746 O O . GLY A 1 90 ? -0.831 7.220 0.374 1.00 96.75 90 GLY A O 1
ATOM 747 N N . THR A 1 91 ? -1.962 6.551 2.192 1.00 95.50 91 THR A N 1
ATOM 748 C CA . THR A 1 91 ? -3.296 7.015 1.766 1.00 95.50 91 THR A CA 1
ATOM 749 C C . THR A 1 91 ? -3.816 8.183 2.608 1.00 95.50 91 THR A C 1
ATOM 751 O O . THR A 1 91 ? -4.994 8.527 2.552 1.00 95.50 91 THR A O 1
ATOM 754 N N . GLY A 1 92 ? -2.950 8.815 3.405 1.00 94.12 92 GLY A N 1
ATOM 755 C CA . GLY A 1 92 ? -3.338 9.798 4.417 1.00 94.12 92 GLY A CA 1
ATOM 756 C C . GLY A 1 92 ? -4.028 11.050 3.870 1.00 94.12 92 GLY A C 1
ATOM 757 O O . GLY A 1 92 ? -4.867 11.632 4.553 1.00 94.12 92 GLY A O 1
ATOM 758 N N . ASN A 1 93 ? -3.737 11.416 2.622 1.00 91.12 93 ASN A N 1
ATOM 759 C CA . ASN A 1 93 ? -4.275 12.614 1.976 1.00 91.12 93 ASN A CA 1
ATOM 760 C C . ASN A 1 93 ? -5.542 12.352 1.142 1.00 91.12 93 ASN A C 1
ATOM 762 O O . ASN A 1 93 ? -5.890 13.193 0.313 1.00 91.12 93 ASN A O 1
ATOM 766 N N . ALA A 1 94 ? -6.198 11.199 1.313 1.00 91.75 94 ALA A N 1
ATOM 767 C CA . ALA A 1 94 ? -7.373 10.816 0.532 1.00 91.75 94 ALA A CA 1
ATOM 768 C C . ALA A 1 94 ? -8.515 11.846 0.625 1.00 91.75 94 ALA A C 1
ATOM 770 O O . ALA A 1 94 ? -8.867 12.316 1.709 1.00 91.75 94 ALA A O 1
ATOM 771 N N . THR A 1 95 ? -9.121 12.171 -0.516 1.00 88.75 95 THR A N 1
ATOM 772 C CA . THR A 1 95 ? -10.294 13.054 -0.630 1.00 88.75 95 THR A CA 1
ATOM 773 C C . THR A 1 95 ? -11.414 12.383 -1.425 1.00 88.75 95 THR A C 1
ATOM 775 O O . THR A 1 95 ? -11.207 11.333 -2.025 1.00 88.75 95 THR A O 1
ATOM 778 N N . ALA A 1 96 ? -12.608 12.988 -1.470 1.00 84.94 96 ALA A N 1
ATOM 779 C CA . ALA A 1 96 ? -13.754 12.454 -2.220 1.00 84.94 96 ALA A CA 1
ATOM 780 C C . ALA A 1 96 ? -13.416 12.183 -3.702 1.00 84.94 96 ALA A C 1
ATOM 782 O O . ALA A 1 96 ? -13.815 11.166 -4.271 1.00 84.94 96 ALA A O 1
ATOM 783 N N . ALA A 1 97 ? -12.576 13.036 -4.300 1.00 83.75 97 ALA A N 1
ATOM 784 C CA . ALA A 1 97 ? -12.097 12.867 -5.668 1.00 83.75 97 ALA A CA 1
ATOM 785 C C . ALA A 1 97 ? -11.369 11.528 -5.883 1.00 83.75 97 ALA A C 1
ATOM 787 O O . ALA A 1 97 ? -11.492 10.944 -6.958 1.00 83.75 97 ALA A O 1
ATOM 788 N N . ASP A 1 98 ? -10.682 10.993 -4.867 1.00 85.06 98 ASP A N 1
ATOM 789 C CA . ASP A 1 98 ? -9.953 9.720 -4.948 1.00 85.06 98 ASP A CA 1
ATOM 790 C C . ASP A 1 98 ? -10.896 8.496 -5.021 1.00 85.06 98 ASP A C 1
ATOM 792 O O . ASP A 1 98 ? -10.487 7.415 -5.449 1.00 85.06 98 ASP A O 1
ATOM 796 N N . PHE A 1 99 ? -12.186 8.666 -4.706 1.00 85.94 99 PHE A N 1
ATOM 797 C CA . PHE A 1 99 ? -13.209 7.611 -4.775 1.00 85.94 99 PHE A CA 1
ATOM 798 C C . PHE A 1 99 ? -13.990 7.589 -6.096 1.00 85.94 99 PHE A C 1
ATOM 800 O O . PHE A 1 99 ? -14.687 6.617 -6.389 1.00 85.94 99 PHE A O 1
ATOM 807 N N . GLY A 1 100 ? -13.805 8.598 -6.957 1.00 75.00 100 GLY A N 1
ATOM 808 C CA . GLY A 1 100 ? -14.404 8.656 -8.302 1.00 75.00 100 GLY A CA 1
ATOM 809 C C . GLY A 1 100 ? -15.687 9.462 -8.392 1.00 75.00 100 GLY A C 1
ATOM 810 O O . GLY A 1 100 ? -16.216 9.601 -9.486 1.00 75.00 100 GLY A O 1
ATOM 811 N N . ASN A 1 101 ? -16.152 10.014 -7.275 1.00 74.81 101 ASN A N 1
ATOM 812 C CA . ASN A 1 101 ? -17.234 10.978 -7.263 1.00 74.81 101 ASN A CA 1
ATOM 813 C C . ASN A 1 101 ? -16.944 12.034 -6.178 1.00 74.81 101 ASN A C 1
ATOM 815 O O . ASN A 1 101 ? -16.934 11.683 -4.996 1.00 74.81 101 ASN A O 1
ATOM 819 N N . PRO A 1 102 ? -16.673 13.298 -6.557 1.00 69.38 102 PRO A N 1
ATOM 820 C CA . PRO A 1 102 ? -16.385 14.362 -5.599 1.00 69.38 102 PRO A CA 1
ATOM 821 C C . PRO A 1 102 ? -17.580 14.701 -4.692 1.00 69.38 102 PRO A C 1
ATOM 823 O O . PRO A 1 102 ? -17.358 15.249 -3.614 1.00 69.38 102 PRO A O 1
ATOM 826 N N . ASP A 1 103 ? -18.801 14.327 -5.083 1.00 73.31 103 ASP A N 1
ATOM 827 C CA . ASP A 1 103 ? -20.039 14.634 -4.356 1.00 73.31 103 ASP A CA 1
ATOM 828 C C . ASP A 1 103 ? -20.404 13.567 -3.311 1.00 73.31 103 ASP A C 1
ATOM 830 O O . ASP A 1 103 ? -21.358 13.727 -2.547 1.00 73.31 103 ASP A O 1
ATOM 834 N N . VAL A 1 104 ? -19.652 12.462 -3.244 1.00 73.31 104 VAL A N 1
ATOM 835 C CA . VAL A 1 104 ? -19.864 11.446 -2.208 1.00 73.31 104 VAL A CA 1
ATOM 836 C C . VAL A 1 104 ? -19.392 11.987 -0.864 1.00 73.31 104 VAL A C 1
ATOM 838 O O . VAL A 1 104 ? -18.229 12.360 -0.689 1.00 73.31 104 VAL A O 1
ATOM 841 N N . LEU A 1 105 ? -20.294 11.963 0.117 1.00 76.62 105 LEU A N 1
ATOM 842 C CA . LEU A 1 105 ? -19.954 12.207 1.512 1.00 76.62 105 LEU A CA 1
ATOM 843 C C . LEU A 1 105 ? -18.989 11.119 1.989 1.00 76.62 105 LEU A C 1
ATOM 845 O O . LEU A 1 105 ? -19.368 9.962 2.167 1.00 76.62 105 LEU A O 1
ATOM 849 N N . ILE A 1 106 ? -17.731 11.506 2.192 1.00 85.25 106 ILE A N 1
ATOM 850 C CA . ILE A 1 106 ? -16.720 10.651 2.804 1.00 85.25 106 ILE A CA 1
ATOM 851 C C . ILE A 1 106 ? -16.613 10.947 4.293 1.00 85.25 106 ILE A C 1
ATOM 853 O O . ILE A 1 106 ? -16.600 12.102 4.729 1.00 85.25 106 ILE A O 1
ATOM 857 N N . ASP A 1 107 ? -16.457 9.892 5.078 1.00 89.56 107 ASP A N 1
ATOM 858 C CA . ASP A 1 107 ? -16.050 10.032 6.464 1.00 89.56 107 ASP A CA 1
ATOM 859 C C . ASP A 1 107 ? -14.548 10.350 6.503 1.00 89.56 107 ASP A C 1
ATOM 861 O O . ASP A 1 107 ? -13.699 9.472 6.330 1.00 89.56 107 ASP A O 1
ATOM 865 N N . LYS A 1 108 ? -14.209 11.631 6.697 1.00 89.00 108 LYS A N 1
ATOM 866 C CA . LYS A 1 108 ? -12.817 12.113 6.695 1.00 89.00 108 LYS A CA 1
ATOM 867 C C . LYS A 1 108 ? -11.932 11.384 7.709 1.00 89.00 108 LYS A C 1
ATOM 869 O O . LYS A 1 108 ? -10.736 11.255 7.460 1.00 89.00 108 LYS A O 1
ATOM 874 N N . GLN A 1 109 ? -12.498 10.886 8.811 1.00 90.81 109 GLN A N 1
ATOM 875 C CA . GLN A 1 109 ? -11.752 10.115 9.807 1.00 90.81 109 GLN A CA 1
ATOM 876 C C . GLN A 1 109 ? -11.247 8.786 9.236 1.00 90.81 109 GLN A C 1
ATOM 878 O O . GLN A 1 109 ? -10.162 8.338 9.602 1.00 90.81 109 GLN A O 1
ATOM 883 N N . TYR A 1 110 ? -12.003 8.168 8.326 1.00 93.25 110 TYR A N 1
ATOM 884 C CA . TYR A 1 110 ? -11.699 6.850 7.763 1.00 93.25 110 TYR A CA 1
ATOM 885 C C . TYR A 1 110 ? -11.297 6.893 6.287 1.00 93.25 110 TYR A C 1
ATOM 887 O O . TYR A 1 110 ? -10.958 5.852 5.728 1.00 93.25 110 TYR A O 1
ATOM 895 N N . ALA A 1 111 ? -11.251 8.074 5.667 1.00 93.94 111 ALA A N 1
ATOM 896 C CA . ALA A 1 111 ? -10.934 8.247 4.251 1.00 93.94 111 ALA A CA 1
ATOM 897 C C . ALA A 1 111 ? -9.630 7.547 3.832 1.00 93.94 111 ALA A C 1
ATOM 899 O O . ALA A 1 111 ? -9.582 6.919 2.780 1.00 93.94 111 ALA A O 1
ATOM 900 N N . ALA A 1 112 ? -8.588 7.573 4.670 1.00 94.00 112 ALA A N 1
ATOM 901 C CA . ALA A 1 112 ? -7.332 6.876 4.383 1.00 94.00 112 ALA A CA 1
ATOM 902 C C . ALA A 1 112 ? -7.492 5.344 4.315 1.00 94.00 112 ALA A C 1
ATOM 904 O O . ALA A 1 112 ? -6.839 4.681 3.508 1.00 94.00 112 ALA A O 1
ATOM 905 N N . VAL A 1 113 ? -8.361 4.777 5.152 1.00 95.69 113 VAL A N 1
ATOM 906 C CA . VAL A 1 113 ? -8.644 3.335 5.204 1.00 95.69 113 VAL A CA 1
ATOM 907 C C . VAL A 1 113 ? -9.571 2.939 4.058 1.00 95.69 113 VAL A C 1
ATOM 909 O O . VAL A 1 113 ? -9.305 1.964 3.360 1.00 95.69 113 VAL A O 1
ATOM 912 N N . ASP A 1 114 ? -10.604 3.737 3.796 1.00 95.06 114 ASP A N 1
ATOM 913 C CA . ASP A 1 114 ? -11.525 3.499 2.685 1.00 95.06 114 ASP A CA 1
ATOM 914 C C . ASP A 1 114 ? -10.798 3.630 1.330 1.00 95.06 114 ASP A C 1
ATOM 916 O O . ASP A 1 114 ? -11.063 2.869 0.398 1.00 95.06 114 ASP A O 1
ATOM 920 N N . ALA A 1 115 ? -9.813 4.532 1.222 1.00 95.00 115 ALA A N 1
ATOM 921 C CA . ALA A 1 115 ? -8.967 4.658 0.037 1.00 95.00 115 ALA A CA 1
ATOM 922 C C . ALA A 1 115 ? -8.116 3.404 -0.211 1.00 95.00 115 ALA A C 1
ATOM 924 O O . ALA A 1 115 ? -7.925 3.020 -1.364 1.00 95.00 115 ALA A O 1
ATOM 925 N N . ALA A 1 116 ? -7.647 2.727 0.844 1.00 95.94 116 ALA A N 1
ATOM 926 C CA . ALA A 1 116 ? -6.944 1.453 0.704 1.00 95.94 116 ALA A CA 1
ATOM 927 C C . ALA A 1 116 ? -7.842 0.380 0.062 1.00 95.94 116 ALA A C 1
ATOM 929 O O . ALA A 1 116 ? -7.366 -0.360 -0.803 1.00 95.94 116 ALA A O 1
ATOM 930 N N . SER A 1 117 ? -9.133 0.340 0.421 1.00 95.06 117 SER A N 1
ATOM 931 C CA . SER A 1 117 ? -10.097 -0.556 -0.233 1.00 95.06 117 SER A CA 1
ATOM 932 C C . SER A 1 117 ? -10.346 -0.164 -1.690 1.00 95.06 117 SER A C 1
ATOM 934 O O . SER A 1 117 ? -10.187 -0.987 -2.591 1.00 95.06 117 SER A O 1
ATOM 936 N N . SER A 1 118 ? -10.624 1.121 -1.940 1.00 94.38 118 SER A N 1
ATOM 937 C CA . SER A 1 118 ? -10.850 1.652 -3.293 1.00 94.38 118 SER A CA 1
ATOM 938 C C . SER A 1 118 ? -9.687 1.322 -4.236 1.00 94.38 118 SER A C 1
ATOM 940 O O . SER A 1 118 ? -9.904 0.865 -5.355 1.00 94.38 118 SER A O 1
ATOM 942 N N . ILE A 1 119 ? -8.442 1.471 -3.769 1.00 95.25 119 ILE A N 1
ATOM 943 C CA . ILE A 1 119 ? -7.242 1.114 -4.536 1.00 95.25 119 ILE A CA 1
ATOM 944 C C . ILE A 1 119 ? -7.170 -0.393 -4.809 1.00 95.25 119 ILE A C 1
ATOM 946 O O . ILE A 1 119 ? -6.753 -0.800 -5.894 1.00 95.25 119 ILE A O 1
ATOM 950 N N . PHE A 1 120 ? -7.540 -1.238 -3.847 1.00 95.62 120 PHE A N 1
ATOM 951 C CA . PHE A 1 120 ? -7.515 -2.686 -4.042 1.00 95.62 120 PHE A CA 1
ATOM 952 C C . PHE A 1 120 ? -8.552 -3.158 -5.073 1.00 95.62 120 PHE A C 1
ATOM 954 O O . PHE A 1 120 ? -8.245 -4.038 -5.887 1.00 95.62 120 PHE A O 1
ATOM 961 N N . GLU A 1 121 ? -9.749 -2.576 -5.055 1.00 93.19 121 GLU A N 1
ATOM 962 C CA . GLU A 1 121 ? -10.840 -2.916 -5.972 1.00 93.19 121 GLU A CA 1
ATOM 963 C C . GLU A 1 121 ? -10.651 -2.307 -7.363 1.00 93.19 121 GLU A C 1
ATOM 965 O O . GLU A 1 121 ? -10.729 -3.005 -8.372 1.00 93.19 121 GLU A O 1
ATOM 970 N N . LYS A 1 122 ? -10.404 -0.995 -7.413 1.00 92.12 122 LYS A N 1
ATOM 971 C CA . LYS A 1 122 ? -10.478 -0.179 -8.636 1.00 92.12 122 LYS A CA 1
ATOM 972 C C . LYS A 1 122 ? -9.104 0.180 -9.197 1.00 92.12 122 LYS A C 1
ATOM 974 O O . LYS A 1 122 ? -9.012 0.719 -10.297 1.00 92.12 122 LYS A O 1
ATOM 979 N N . GLY A 1 123 ? -8.037 -0.127 -8.464 1.00 92.56 123 GLY A N 1
ATOM 980 C CA . GLY A 1 123 ? -6.668 0.204 -8.835 1.00 92.56 123 GLY A CA 1
ATOM 981 C C . GLY A 1 123 ? -6.238 1.607 -8.404 1.00 92.56 123 GLY A C 1
ATOM 982 O O . GLY A 1 123 ? -7.007 2.412 -7.878 1.00 92.56 123 GLY A O 1
ATOM 983 N N . PHE A 1 124 ? -4.955 1.894 -8.621 1.00 93.00 124 PHE A N 1
ATOM 984 C CA . PHE A 1 124 ? -4.370 3.190 -8.298 1.00 93.00 124 PHE A CA 1
ATOM 985 C C . PHE A 1 124 ? -4.771 4.275 -9.293 1.00 93.00 124 PHE A C 1
ATOM 987 O O . PHE A 1 124 ? -4.948 4.023 -10.485 1.00 93.00 124 PHE A O 1
ATOM 994 N N . ARG A 1 125 ? -4.786 5.511 -8.798 1.00 89.62 125 ARG A N 1
ATOM 995 C CA . ARG A 1 125 ? -4.909 6.722 -9.607 1.00 89.62 125 ARG A CA 1
ATOM 996 C C . ARG A 1 125 ? -3.592 7.489 -9.594 1.00 89.62 125 ARG A C 1
ATOM 998 O O . ARG A 1 125 ? -2.905 7.462 -8.570 1.00 89.62 125 ARG A O 1
ATOM 1005 N N . PRO A 1 126 ? -3.233 8.174 -10.692 1.00 88.75 126 PRO A N 1
ATOM 1006 C CA . PRO A 1 126 ? -2.102 9.090 -10.686 1.00 88.75 126 PRO A CA 1
ATOM 1007 C C . PRO A 1 126 ? -2.230 10.128 -9.565 1.00 88.75 126 PRO A C 1
ATOM 1009 O O . PRO A 1 126 ? -3.333 10.559 -9.225 1.00 88.75 126 PRO A O 1
ATOM 1012 N N . ALA A 1 127 ? -1.097 10.535 -8.997 1.00 86.19 127 ALA A N 1
ATOM 1013 C CA . ALA A 1 127 ? -1.060 11.583 -7.992 1.00 86.19 127 ALA A CA 1
ATOM 1014 C C . ALA A 1 127 ? -1.620 12.897 -8.555 1.00 86.19 127 ALA A C 1
ATOM 1016 O O . ALA A 1 127 ? -1.328 13.271 -9.691 1.00 86.19 127 ALA A O 1
ATOM 1017 N N . ARG A 1 128 ? -2.384 13.620 -7.726 1.00 84.94 128 ARG A N 1
ATOM 1018 C CA . ARG A 1 128 ? -2.940 14.944 -8.060 1.00 84.94 128 ARG A CA 1
ATOM 1019 C C . ARG A 1 128 ? -1.855 15.979 -8.364 1.00 84.94 128 ARG A C 1
ATOM 1021 O O . ARG A 1 128 ? -2.059 16.851 -9.198 1.00 84.94 128 ARG A O 1
ATOM 1028 N N . THR A 1 129 ? -0.705 15.850 -7.705 1.00 82.19 129 THR A N 1
ATOM 1029 C CA . THR A 1 129 ? 0.470 16.700 -7.902 1.00 82.19 129 THR A CA 1
ATOM 1030 C C . THR A 1 129 ? 1.647 15.834 -8.333 1.00 82.19 129 THR A C 1
ATOM 1032 O O . THR A 1 129 ? 1.937 14.815 -7.706 1.00 82.19 129 THR A O 1
ATOM 1035 N N . ALA A 1 130 ? 2.338 16.249 -9.392 1.00 84.56 130 ALA A N 1
ATOM 1036 C CA . ALA A 1 130 ? 3.458 15.527 -9.981 1.00 84.56 130 ALA A CA 1
ATOM 1037 C C . ALA A 1 130 ? 4.771 16.299 -9.771 1.00 84.56 130 ALA A C 1
ATOM 1039 O O . ALA A 1 130 ? 5.183 17.062 -10.636 1.00 84.56 130 ALA A O 1
ATOM 1040 N N . VAL A 1 131 ? 5.429 16.100 -8.623 1.00 84.12 131 VAL A N 1
ATOM 1041 C CA . VAL A 1 131 ? 6.708 16.775 -8.304 1.00 84.12 131 VAL A CA 1
ATOM 1042 C C . VAL A 1 131 ? 7.850 16.277 -9.193 1.00 84.12 131 VAL A C 1
ATOM 1044 O O . VAL A 1 131 ? 8.686 17.061 -9.624 1.00 84.12 131 VAL A O 1
ATOM 1047 N N . HIS A 1 132 ? 7.882 14.974 -9.483 1.00 87.31 132 HIS A N 1
ATOM 1048 C CA . HIS A 1 132 ? 8.901 14.381 -10.354 1.00 87.31 132 HIS A CA 1
ATOM 1049 C C . HIS A 1 132 ? 8.353 14.062 -11.746 1.00 87.31 132 HIS A C 1
ATOM 1051 O O . HIS A 1 132 ? 9.035 14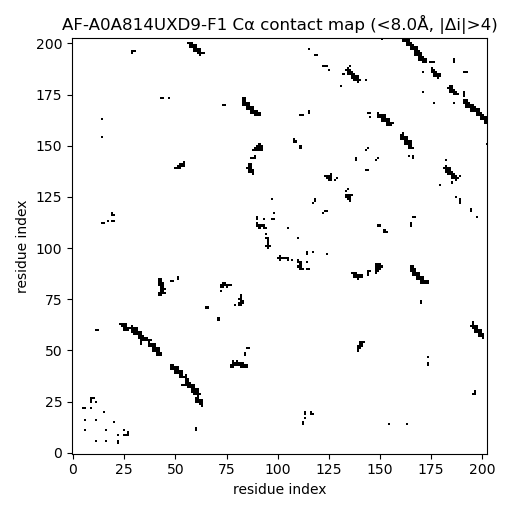.275 -12.741 1.00 87.31 132 HIS A O 1
ATOM 1057 N N . ARG A 1 133 ? 7.137 13.506 -11.809 1.00 89.50 133 ARG A N 1
ATOM 1058 C CA . ARG A 1 133 ? 6.418 13.133 -13.042 1.00 89.50 133 ARG A CA 1
ATOM 1059 C C . ARG A 1 133 ? 5.008 12.636 -12.732 1.00 89.50 133 ARG A C 1
ATOM 1061 O O . ARG A 1 133 ? 4.694 12.309 -11.585 1.00 89.50 133 ARG A O 1
ATOM 1068 N N . VAL A 1 134 ? 4.158 12.553 -13.750 1.00 91.44 134 VAL A N 1
ATOM 1069 C CA . VAL A 1 134 ? 2.823 11.960 -13.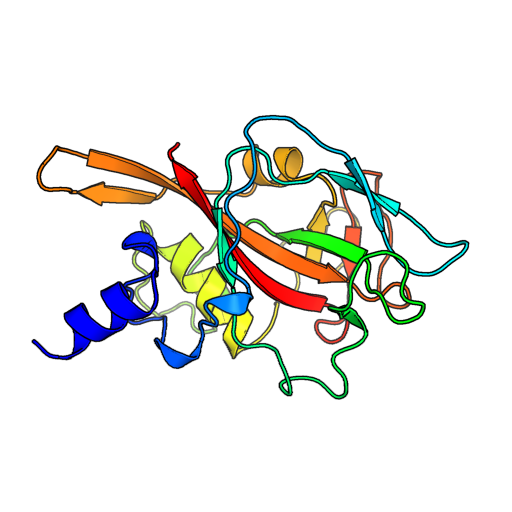608 1.00 91.44 134 VAL A CA 1
ATOM 1070 C C . VAL A 1 134 ? 2.960 10.473 -13.271 1.00 91.44 134 VAL A C 1
ATOM 1072 O O . VAL A 1 134 ? 3.831 9.772 -13.791 1.00 91.44 134 VAL A O 1
ATOM 1075 N N . GLY A 1 135 ? 2.128 9.994 -12.353 1.00 93.38 135 GLY A N 1
ATOM 1076 C CA . GLY A 1 135 ? 2.113 8.600 -11.929 1.00 93.38 135 GLY A CA 1
ATOM 1077 C C . GLY A 1 135 ? 1.801 8.453 -10.451 1.00 93.38 135 GLY A C 1
ATOM 1078 O O . GLY A 1 135 ? 1.382 9.400 -9.786 1.00 93.38 135 GLY A O 1
ATOM 1079 N N . VAL A 1 136 ? 2.000 7.244 -9.948 1.00 94.56 136 VAL A N 1
ATOM 1080 C CA . VAL A 1 136 ? 1.754 6.884 -8.557 1.00 94.56 136 VAL A CA 1
ATOM 1081 C C . VAL A 1 136 ? 3.086 6.737 -7.834 1.00 94.56 136 VAL A C 1
ATOM 1083 O O . VAL A 1 136 ? 4.029 6.154 -8.374 1.00 94.56 136 VAL A O 1
ATOM 1086 N N . TYR A 1 137 ? 3.155 7.303 -6.633 1.00 94.88 137 TYR A N 1
ATOM 1087 C CA . TYR A 1 137 ? 4.379 7.441 -5.856 1.00 94.88 137 TYR A CA 1
ATOM 1088 C C . TYR A 1 137 ? 4.436 6.391 -4.752 1.00 94.88 137 TYR A C 1
ATOM 1090 O O . TYR A 1 137 ? 3.441 6.127 -4.069 1.00 94.88 137 TYR A O 1
ATOM 1098 N N . TYR A 1 138 ? 5.619 5.818 -4.580 1.00 96.00 138 TYR A N 1
ATOM 1099 C CA . TYR A 1 138 ? 5.892 4.740 -3.642 1.00 96.00 138 TYR A CA 1
ATOM 1100 C C . TYR A 1 138 ? 7.249 4.938 -2.991 1.00 96.00 138 TYR A C 1
ATOM 1102 O O . TYR A 1 138 ? 8.115 5.609 -3.549 1.00 96.00 138 TYR A O 1
ATOM 1110 N N . SER A 1 139 ? 7.454 4.289 -1.850 1.00 97.94 139 SER A N 1
ATOM 1111 C CA . SER A 1 139 ? 8.763 4.239 -1.206 1.00 97.94 139 SER A CA 1
ATOM 1112 C C . SER A 1 139 ? 9.156 2.808 -0.856 1.00 97.94 139 SER A C 1
ATOM 1114 O O . SER A 1 139 ? 8.297 2.073 -0.369 1.00 97.94 139 SER A O 1
ATOM 1116 N N . PRO A 1 140 ? 10.419 2.386 -1.042 1.00 97.88 140 PRO A N 1
ATOM 1117 C CA . PRO A 1 140 ? 10.919 1.130 -0.482 1.00 97.88 140 PRO A CA 1
ATOM 1118 C C . PRO A 1 140 ? 11.170 1.207 1.030 1.00 97.88 140 PRO A C 1
ATOM 1120 O O . PRO A 1 140 ? 11.441 0.185 1.663 1.00 97.88 140 PRO A O 1
ATOM 1123 N N . ASN A 1 141 ? 11.097 2.409 1.605 1.00 98.12 141 ASN A N 1
ATOM 1124 C CA . ASN A 1 141 ? 11.349 2.694 3.004 1.00 98.12 141 ASN A CA 1
ATOM 1125 C C . ASN A 1 141 ? 10.036 3.127 3.677 1.00 98.12 141 ASN A C 1
ATOM 1127 O O . ASN A 1 141 ? 9.500 4.172 3.321 1.00 98.12 141 ASN A O 1
ATOM 1131 N N . PRO A 1 142 ? 9.492 2.375 4.648 1.00 98.06 142 PRO A N 1
ATOM 1132 C CA . PRO A 1 142 ? 8.183 2.666 5.230 1.00 98.06 142 PRO A CA 1
ATOM 1133 C C . PRO A 1 142 ? 8.182 3.929 6.097 1.00 98.06 142 PRO A C 1
ATOM 1135 O O . PRO A 1 142 ? 7.123 4.513 6.313 1.00 98.06 142 PRO A O 1
ATOM 1138 N N . ILE A 1 143 ? 9.356 4.381 6.552 1.00 97.38 143 ILE A N 1
ATOM 1139 C CA . ILE A 1 143 ? 9.508 5.605 7.350 1.00 97.38 143 ILE A CA 1
ATOM 1140 C C . ILE A 1 143 ? 9.097 6.836 6.530 1.00 97.38 143 ILE A C 1
ATOM 1142 O O . ILE A 1 143 ? 8.460 7.747 7.055 1.00 97.38 143 ILE A O 1
ATOM 1146 N N . PHE A 1 144 ? 9.404 6.849 5.229 1.00 97.12 144 PHE A N 1
ATOM 1147 C CA . PHE A 1 144 ? 9.077 7.965 4.344 1.00 97.12 144 PHE A CA 1
ATOM 1148 C C . PHE A 1 144 ? 7.557 8.227 4.249 1.00 97.12 144 PHE A C 1
ATOM 1150 O O . PHE A 1 144 ? 7.127 9.330 4.597 1.00 97.12 144 PHE A O 1
ATOM 1157 N N . PRO A 1 145 ? 6.700 7.256 3.859 1.00 96.69 145 PRO A N 1
ATOM 1158 C CA . PRO A 1 145 ? 5.259 7.455 3.881 1.00 96.69 145 PRO A CA 1
ATOM 1159 C C . PRO A 1 145 ? 4.707 7.613 5.298 1.00 96.69 145 PRO A C 1
ATOM 1161 O O . PRO A 1 145 ? 3.776 8.396 5.472 1.00 96.69 145 PRO A O 1
ATOM 1164 N N . GLU A 1 146 ? 5.272 6.948 6.313 1.00 97.06 146 GLU A N 1
ATOM 1165 C CA . GLU A 1 146 ? 4.821 7.107 7.704 1.00 97.06 146 GLU A CA 1
ATOM 1166 C C . GLU A 1 146 ? 4.916 8.564 8.196 1.00 97.06 146 GLU A C 1
ATOM 1168 O O . GLU A 1 146 ? 4.044 8.999 8.952 1.00 97.06 146 GLU A O 1
ATOM 1173 N N . ASN A 1 147 ? 5.929 9.318 7.755 1.00 94.75 147 ASN A N 1
ATOM 1174 C CA . ASN A 1 147 ? 6.187 10.686 8.217 1.00 94.75 147 ASN A CA 1
ATOM 1175 C C . ASN A 1 147 ? 5.394 11.779 7.482 1.00 94.75 147 ASN A C 1
ATOM 1177 O O . ASN A 1 147 ? 5.306 12.891 7.995 1.00 94.75 147 ASN A O 1
ATOM 1181 N N . GLY A 1 148 ? 4.832 11.502 6.300 1.00 92.31 148 GLY A N 1
ATOM 1182 C CA . GLY A 1 148 ? 4.195 12.555 5.489 1.00 92.31 148 GLY A CA 1
ATOM 1183 C C . GLY A 1 148 ? 2.976 12.145 4.669 1.00 92.31 148 GLY A C 1
ATOM 1184 O O . GLY A 1 148 ? 2.292 13.004 4.119 1.00 92.31 148 GLY A O 1
ATOM 1185 N N . PHE A 1 149 ? 2.682 10.849 4.571 1.00 95.25 149 PHE A N 1
ATOM 1186 C CA . PHE A 1 149 ? 1.660 10.327 3.660 1.00 95.25 149 PHE A CA 1
ATOM 1187 C C . PHE A 1 149 ? 0.694 9.350 4.337 1.00 95.25 149 PHE A C 1
ATOM 1189 O O . PHE A 1 149 ? -0.141 8.743 3.667 1.00 95.25 149 PHE A O 1
ATOM 1196 N N . VAL A 1 150 ? 0.776 9.199 5.658 1.00 96.25 150 VAL A N 1
ATOM 1197 C CA . VAL A 1 150 ? -0.100 8.340 6.457 1.00 96.25 150 VAL A CA 1
ATOM 1198 C C . VAL A 1 150 ? -0.854 9.172 7.485 1.00 96.25 150 VAL A C 1
ATOM 1200 O O . VAL A 1 150 ? -0.261 9.978 8.196 1.00 96.25 150 VAL A O 1
ATOM 1203 N N . SER A 1 151 ? -2.159 8.925 7.598 1.00 92.69 151 SER A N 1
ATOM 1204 C CA . SER A 1 151 ? -3.027 9.575 8.584 1.00 92.69 151 SER A CA 1
ATOM 1205 C C . SER A 1 151 ? -3.306 8.665 9.777 1.00 92.69 151 SER A C 1
ATOM 1207 O O . SER A 1 151 ? -3.300 7.436 9.657 1.00 92.69 151 SER A O 1
ATOM 1209 N N . LYS A 1 152 ? -3.557 9.286 10.936 1.00 95.62 152 LYS A N 1
ATOM 1210 C CA . LYS A 1 152 ? -4.021 8.595 12.143 1.00 95.62 152 LYS A CA 1
ATOM 1211 C C . LYS A 1 152 ? -5.543 8.463 12.103 1.00 95.62 152 LYS A C 1
ATOM 1213 O O . LYS A 1 152 ? -6.237 9.450 11.882 1.00 95.62 152 LYS A O 1
ATOM 1218 N N . VAL A 1 153 ? -6.049 7.270 12.384 1.00 95.31 153 VAL A N 1
ATOM 1219 C CA . VAL A 1 153 ? -7.473 6.990 12.581 1.00 95.31 153 VAL A CA 1
ATOM 1220 C C . VAL A 1 153 ? -7.691 6.604 14.034 1.00 95.31 153 VAL A C 1
ATOM 1222 O O . VAL A 1 153 ? -7.032 5.699 14.547 1.00 95.31 153 VAL A O 1
ATOM 1225 N N . VAL A 1 154 ? -8.600 7.302 14.708 1.00 95.38 154 VAL A N 1
ATOM 1226 C CA . VAL A 1 154 ? -8.949 7.019 16.103 1.00 95.38 154 VAL A CA 1
ATOM 1227 C C . VAL A 1 154 ? -10.106 6.030 16.140 1.00 95.38 154 VAL A C 1
ATOM 1229 O O . VAL A 1 154 ? -11.074 6.195 15.408 1.00 95.38 154 VAL A O 1
ATOM 1232 N N . LEU A 1 155 ? -10.014 5.014 16.992 1.00 92.75 155 LEU A N 1
ATOM 1233 C CA . LEU A 1 155 ? -11.109 4.105 17.309 1.00 92.75 155 LEU A CA 1
ATOM 1234 C C . LEU A 1 155 ? -11.453 4.239 18.791 1.00 92.75 155 LEU A C 1
ATOM 1236 O O . LEU A 1 155 ? -10.569 4.156 19.651 1.00 92.75 155 LEU A O 1
ATOM 1240 N N . ASP A 1 156 ? -12.738 4.397 19.092 1.00 91.06 156 ASP A N 1
ATOM 1241 C CA . ASP A 1 156 ? -13.244 4.253 20.452 1.00 91.06 156 ASP A CA 1
ATOM 1242 C C . ASP A 1 156 ? -13.307 2.760 20.801 1.00 91.06 156 ASP A C 1
ATOM 1244 O O . ASP A 1 156 ? -13.937 1.955 20.113 1.00 91.06 156 ASP A O 1
ATOM 1248 N N . THR A 1 157 ? -12.631 2.368 21.879 1.00 86.62 157 THR A N 1
ATOM 1249 C CA . THR A 1 157 ? -12.685 1.004 22.410 1.00 86.62 157 THR A CA 1
ATOM 1250 C C . THR A 1 157 ? -13.303 1.015 23.802 1.00 86.62 157 THR A C 1
ATOM 1252 O O . THR A 1 157 ? -13.335 2.043 24.477 1.00 86.62 157 THR A O 1
ATOM 1255 N N . LYS A 1 158 ? -13.706 -0.160 24.302 1.00 87.38 158 LYS A N 1
ATOM 1256 C CA . LYS A 1 158 ? -14.159 -0.307 25.697 1.00 87.38 158 LYS A CA 1
ATOM 1257 C C . LYS A 1 158 ? -13.110 0.129 26.735 1.00 87.38 158 LYS A C 1
ATOM 1259 O O . LYS A 1 158 ? -13.464 0.343 27.885 1.00 87.38 158 LYS A O 1
ATOM 1264 N N . ARG A 1 159 ? -11.830 0.222 26.350 1.00 89.38 159 ARG A N 1
ATOM 1265 C CA . ARG A 1 159 ? -10.705 0.627 27.211 1.00 89.38 159 ARG A CA 1
ATOM 1266 C C . ARG A 1 159 ? -10.193 2.038 26.892 1.00 89.38 159 ARG A C 1
ATOM 1268 O O . ARG A 1 159 ? -9.081 2.378 27.276 1.00 89.38 159 ARG A O 1
ATOM 1275 N N . GLY A 1 160 ? -10.979 2.837 26.172 1.00 92.06 160 GLY A N 1
ATOM 1276 C CA . GLY A 1 160 ? -10.614 4.187 25.749 1.00 92.06 160 GLY A CA 1
ATOM 1277 C C . GLY A 1 160 ? -10.230 4.278 24.274 1.00 92.06 160 GLY A C 1
ATOM 1278 O O . GLY A 1 160 ? -10.331 3.311 23.511 1.00 92.06 160 GLY A O 1
ATOM 1279 N N . ARG A 1 161 ? -9.817 5.477 23.865 1.00 94.75 161 ARG A N 1
ATOM 1280 C CA . ARG A 1 161 ? -9.446 5.791 22.483 1.00 94.75 161 ARG A CA 1
ATOM 1281 C C . ARG A 1 161 ? -8.074 5.233 22.140 1.00 94.75 161 ARG A C 1
ATOM 1283 O O . ARG A 1 161 ? -7.128 5.407 22.901 1.00 94.75 161 ARG A O 1
ATOM 1290 N N . LYS A 1 162 ? -7.962 4.618 20.965 1.00 96.06 162 LYS A N 1
ATOM 1291 C CA . LYS A 1 162 ? -6.686 4.206 20.368 1.00 96.06 162 LYS A CA 1
ATOM 1292 C C . LYS A 1 162 ? -6.533 4.833 18.993 1.00 96.06 162 LYS A C 1
ATO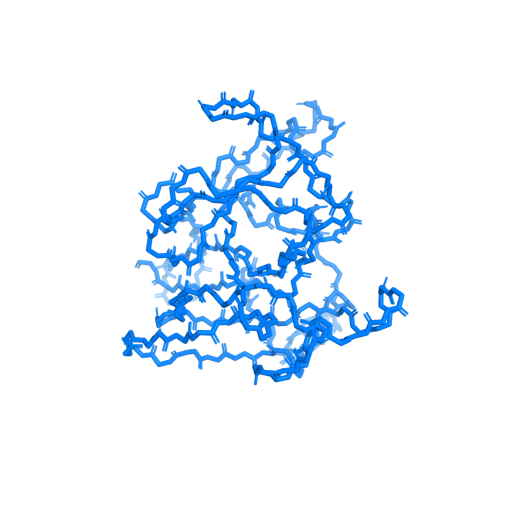M 1294 O O . LYS A 1 162 ? -7.495 4.873 18.231 1.00 96.06 162 LYS A O 1
ATOM 1299 N N . ALA A 1 163 ? -5.336 5.307 18.674 1.00 96.38 163 ALA A N 1
ATOM 1300 C CA . ALA A 1 163 ? -5.008 5.842 17.360 1.00 96.38 163 ALA A CA 1
ATOM 1301 C C . ALA A 1 163 ? -4.196 4.816 16.567 1.00 96.38 163 ALA A C 1
ATOM 1303 O O . ALA A 1 163 ? -3.290 4.182 17.102 1.00 96.38 163 ALA A O 1
ATOM 1304 N N . PHE A 1 164 ? -4.506 4.675 15.284 1.00 97.19 164 PHE A N 1
ATOM 1305 C CA . PHE A 1 164 ? -3.845 3.737 14.386 1.00 97.19 164 PHE A CA 1
ATOM 1306 C C . PHE A 1 164 ? -3.406 4.441 13.110 1.00 97.19 164 PHE A C 1
ATOM 1308 O O . PHE A 1 164 ? -4.116 5.291 12.582 1.00 97.19 164 PHE A O 1
ATOM 1315 N N . LYS A 1 165 ? -2.246 4.062 12.591 1.00 97.50 165 LYS A N 1
ATOM 1316 C CA . LYS A 1 165 ? -1.756 4.440 11.266 1.00 97.50 165 LYS A CA 1
ATOM 1317 C C . LYS A 1 165 ? -2.072 3.328 10.270 1.00 97.50 165 LYS A C 1
ATOM 1319 O O . LYS A 1 165 ? -2.064 2.154 10.642 1.00 97.50 165 LYS A O 1
ATOM 1324 N N . CYS A 1 166 ? -2.303 3.692 9.010 1.00 97.19 166 CYS A N 1
ATOM 1325 C CA . CYS A 1 166 ? -2.572 2.750 7.924 1.00 97.19 166 CYS A CA 1
ATOM 1326 C C . CYS A 1 166 ? -1.811 3.128 6.647 1.00 97.19 166 CYS A C 1
ATOM 1328 O O . CYS A 1 166 ? -1.797 4.293 6.254 1.00 97.19 166 CYS A O 1
ATOM 1330 N N . MET A 1 167 ? -1.223 2.142 5.971 1.00 97.94 167 MET A N 1
ATOM 1331 C CA . MET A 1 167 ? -0.670 2.298 4.622 1.00 97.94 167 MET A CA 1
ATOM 1332 C C . MET A 1 167 ? -0.770 0.996 3.832 1.00 97.94 167 MET A C 1
ATOM 1334 O O . MET A 1 167 ? -0.967 -0.078 4.397 1.00 97.94 167 MET A O 1
ATOM 1338 N N . LEU A 1 168 ? -0.607 1.076 2.518 1.00 98.50 168 LEU A N 1
ATOM 1339 C CA . LEU A 1 168 ? -0.567 -0.094 1.654 1.00 98.50 168 LEU A CA 1
ATOM 1340 C C . LEU A 1 168 ? 0.851 -0.645 1.538 1.00 98.50 168 LEU A C 1
ATOM 1342 O O . LEU A 1 168 ? 1.815 0.113 1.412 1.00 98.50 168 LEU A O 1
ATOM 1346 N N . GLN A 1 169 ? 0.954 -1.970 1.489 1.00 98.19 169 GLN A N 1
ATOM 1347 C CA . GLN A 1 169 ? 2.135 -2.670 1.008 1.00 98.19 169 GLN A CA 1
ATOM 1348 C C . GLN A 1 169 ? 1.900 -3.130 -0.431 1.00 98.19 169 GLN A C 1
ATOM 1350 O O . GLN A 1 169 ? 0.887 -3.769 -0.746 1.00 98.19 169 GLN A O 1
ATOM 1355 N N . VAL A 1 170 ? 2.846 -2.795 -1.307 1.00 98.00 170 VAL A N 1
ATOM 1356 C CA . VAL A 1 170 ? 2.712 -2.991 -2.750 1.00 98.00 170 VAL A CA 1
ATOM 1357 C C . VAL A 1 170 ? 3.917 -3.711 -3.340 1.00 98.00 170 VAL A C 1
ATOM 1359 O O . VAL A 1 170 ? 5.036 -3.639 -2.823 1.00 98.00 170 VAL A O 1
ATOM 1362 N N . ALA A 1 171 ? 3.674 -4.417 -4.437 1.00 97.25 171 ALA A N 1
ATOM 1363 C CA . ALA A 1 171 ? 4.692 -4.945 -5.320 1.00 97.25 171 ALA A CA 1
ATOM 1364 C C . ALA A 1 171 ? 4.768 -4.081 -6.581 1.00 97.25 171 ALA A C 1
ATOM 1366 O O . ALA A 1 171 ? 3.732 -3.721 -7.143 1.00 97.25 171 ALA A O 1
ATOM 1367 N N . VAL A 1 172 ? 5.982 -3.757 -7.024 1.00 97.62 172 VAL A N 1
ATOM 1368 C CA . VAL A 1 172 ? 6.228 -2.846 -8.150 1.00 97.62 172 VAL A CA 1
ATOM 1369 C C . VAL A 1 172 ? 7.009 -3.564 -9.246 1.00 97.62 172 VAL A C 1
ATOM 1371 O O . VAL A 1 172 ? 8.088 -4.100 -8.986 1.00 97.62 172 VAL A O 1
ATOM 1374 N N . ASN A 1 173 ? 6.467 -3.561 -10.465 1.00 96.56 173 ASN A N 1
ATOM 1375 C CA . ASN A 1 173 ? 7.092 -4.188 -11.625 1.00 96.56 173 ASN A CA 1
ATOM 1376 C C . ASN A 1 173 ? 8.449 -3.523 -11.926 1.00 96.56 173 ASN A C 1
ATOM 1378 O O . ASN A 1 173 ? 8.466 -2.310 -12.171 1.00 96.56 173 ASN A O 1
ATOM 1382 N N . PRO A 1 174 ? 9.560 -4.284 -11.965 1.00 95.31 174 PRO A N 1
ATOM 1383 C CA . PRO A 1 174 ? 10.881 -3.750 -12.274 1.00 95.31 174 PRO A CA 1
ATOM 1384 C C . PRO A 1 174 ? 10.976 -3.022 -13.615 1.00 95.31 174 PRO A C 1
ATOM 1386 O O . PRO A 1 174 ? 11.713 -2.046 -13.727 1.00 95.31 174 PRO A O 1
ATOM 1389 N N . ASP A 1 175 ? 10.193 -3.444 -14.607 1.00 95.12 175 ASP A N 1
ATOM 1390 C CA . ASP A 1 175 ? 10.212 -2.847 -15.948 1.00 95.12 175 ASP A CA 1
ATOM 1391 C C . ASP A 1 175 ? 9.294 -1.616 -16.059 1.00 95.12 175 ASP A C 1
ATOM 1393 O O . ASP A 1 175 ? 9.317 -0.882 -17.046 1.00 95.12 175 ASP A O 1
ATOM 1397 N N . GLY A 1 176 ? 8.464 -1.379 -15.039 1.00 95.25 176 GLY A N 1
ATOM 1398 C CA . GLY A 1 176 ? 7.439 -0.338 -15.024 1.00 95.25 176 GLY A CA 1
ATOM 1399 C C . GLY A 1 176 ? 7.733 0.863 -14.130 1.00 95.25 176 GLY A C 1
ATOM 1400 O O . GLY A 1 176 ? 6.901 1.770 -14.054 1.00 95.25 176 GLY A O 1
ATOM 1401 N N . VAL A 1 177 ? 8.867 0.861 -13.430 1.00 96.69 177 VAL A N 1
ATOM 1402 C CA . VAL A 1 177 ? 9.202 1.843 -12.393 1.00 96.69 177 VAL A CA 1
ATOM 1403 C C . VAL A 1 177 ? 10.298 2.804 -12.840 1.00 96.69 177 VAL A C 1
ATOM 1405 O O . VAL A 1 177 ? 11.230 2.440 -13.556 1.00 96.69 177 VAL A O 1
ATOM 1408 N N . LYS A 1 178 ? 10.195 4.053 -12.385 1.00 96.19 178 LYS A N 1
ATOM 1409 C CA . LYS A 1 178 ? 11.262 5.052 -12.437 1.00 96.19 178 LYS A CA 1
ATOM 1410 C C . LYS A 1 178 ? 11.667 5.424 -11.016 1.00 96.19 178 LYS A C 1
ATOM 1412 O O . LYS A 1 178 ? 10.813 5.640 -10.159 1.00 96.19 178 LYS A O 1
ATOM 1417 N N . PHE A 1 179 ? 12.966 5.513 -10.772 1.00 95.88 179 PHE A N 1
ATOM 1418 C CA . PHE A 1 179 ? 13.524 5.865 -9.469 1.00 95.88 179 PHE A CA 1
ATOM 1419 C C . PHE A 1 179 ? 13.823 7.364 -9.469 1.00 95.88 179 PHE A C 1
ATOM 1421 O O . PHE A 1 179 ? 14.791 7.786 -10.094 1.00 95.88 179 PHE A O 1
ATOM 1428 N N . ALA A 1 180 ? 12.959 8.164 -8.842 1.00 94.38 180 ALA A N 1
ATOM 1429 C CA . ALA A 1 180 ? 13.169 9.608 -8.746 1.00 94.38 180 ALA A CA 1
ATOM 1430 C C . ALA A 1 180 ? 14.230 9.933 -7.686 1.00 94.38 180 ALA A C 1
ATOM 1432 O O . ALA A 1 180 ? 15.103 10.764 -7.911 1.00 94.38 180 ALA A O 1
ATOM 1433 N N . THR A 1 181 ? 14.176 9.231 -6.552 1.00 94.44 181 THR A N 1
ATOM 1434 C CA . THR A 1 181 ? 15.200 9.239 -5.501 1.00 94.44 181 THR A CA 1
ATOM 1435 C C . THR A 1 181 ? 15.324 7.833 -4.899 1.00 94.44 181 THR A C 1
ATOM 1437 O O . THR A 1 181 ? 14.634 6.901 -5.326 1.00 94.44 181 THR A O 1
ATOM 1440 N N . ASN A 1 182 ? 16.178 7.662 -3.885 1.00 92.56 182 ASN A N 1
ATOM 1441 C CA . ASN A 1 182 ? 16.268 6.400 -3.142 1.00 92.56 182 ASN A CA 1
ATOM 1442 C C . ASN A 1 182 ? 14.955 6.050 -2.423 1.00 92.56 182 ASN A C 1
ATOM 1444 O O . ASN A 1 182 ? 14.573 4.881 -2.392 1.00 92.56 182 ASN A O 1
ATOM 1448 N N . ASP A 1 183 ? 14.242 7.057 -1.914 1.00 94.62 183 ASP A N 1
ATOM 1449 C CA . ASP A 1 183 ? 12.991 6.881 -1.171 1.00 94.62 183 ASP A CA 1
ATOM 1450 C C . ASP A 1 183 ? 11.737 7.109 -2.021 1.00 94.62 183 ASP A C 1
ATOM 1452 O O . ASP A 1 183 ? 10.641 6.817 -1.550 1.00 94.62 183 ASP A O 1
ATOM 1456 N N . ILE A 1 184 ? 11.863 7.623 -3.250 1.00 95.81 184 ILE A N 1
ATOM 1457 C CA . ILE A 1 184 ? 10.719 7.974 -4.098 1.00 95.81 184 ILE A CA 1
ATOM 1458 C C . ILE A 1 184 ? 10.805 7.255 -5.439 1.00 95.81 184 ILE A C 1
ATOM 1460 O O . ILE A 1 184 ? 11.645 7.545 -6.295 1.00 95.81 184 ILE A O 1
ATOM 1464 N N . TRP A 1 185 ? 9.883 6.323 -5.637 1.00 96.94 185 TRP A N 1
ATOM 1465 C CA . TRP A 1 185 ? 9.692 5.585 -6.876 1.00 96.94 185 TRP A CA 1
ATOM 1466 C C . TRP A 1 185 ? 8.379 6.007 -7.516 1.00 96.94 185 TRP A C 1
ATOM 1468 O O . TRP A 1 185 ? 7.384 6.213 -6.820 1.00 96.94 185 TRP A O 1
ATOM 1478 N N . VAL A 1 186 ? 8.362 6.104 -8.842 1.00 97.06 186 VAL A N 1
ATOM 1479 C CA . VAL A 1 186 ? 7.177 6.511 -9.594 1.00 97.06 186 VAL A CA 1
ATOM 1480 C C . VAL A 1 186 ? 6.842 5.476 -10.651 1.00 97.06 186 VAL A C 1
ATOM 1482 O O . VAL A 1 186 ? 7.695 5.059 -11.437 1.00 97.06 186 VAL A O 1
ATOM 1485 N N . VAL A 1 187 ? 5.574 5.086 -10.692 1.00 96.31 187 VAL A N 1
ATOM 1486 C CA . VAL A 1 187 ? 5.035 4.170 -11.696 1.00 96.31 187 VAL A CA 1
ATOM 1487 C C . VAL A 1 187 ? 3.910 4.882 -12.436 1.00 96.31 187 VAL A C 1
ATOM 1489 O O . VAL A 1 187 ? 2.958 5.361 -11.831 1.00 96.31 187 VAL A O 1
ATOM 1492 N N . GLU A 1 188 ? 4.031 4.986 -13.757 1.00 93.75 188 GLU A N 1
ATOM 1493 C CA . GLU A 1 188 ? 3.039 5.668 -14.609 1.00 93.75 188 GLU A CA 1
ATOM 1494 C C . GLU A 1 188 ? 1.767 4.843 -14.794 1.00 93.75 188 GLU A C 1
ATOM 1496 O O . GLU A 1 188 ? 0.666 5.383 -14.803 1.00 93.75 188 GLU A O 1
ATOM 1501 N N . SER A 1 189 ? 1.920 3.528 -14.962 1.00 92.19 189 SER A N 1
ATOM 1502 C CA . SER A 1 189 ? 0.815 2.646 -15.316 1.00 92.19 189 SER A CA 1
ATOM 1503 C C . SER A 1 189 ? 0.387 1.798 -14.119 1.00 92.19 189 SER A C 1
ATOM 1505 O O . SER A 1 189 ? 1.202 1.007 -13.637 1.00 92.19 189 SER A O 1
ATOM 1507 N N . PRO A 1 190 ? -0.884 1.864 -13.679 1.00 85.31 190 PRO A N 1
ATOM 1508 C CA . PRO A 1 190 ? -1.398 1.047 -12.578 1.00 85.31 190 PRO A CA 1
ATOM 1509 C C . PRO A 1 190 ? -1.172 -0.464 -12.749 1.00 85.31 190 PRO A C 1
ATOM 1511 O O . PRO A 1 190 ? -1.017 -1.167 -11.757 1.00 85.31 190 PRO A O 1
ATOM 1514 N N . LYS A 1 191 ? -1.059 -0.969 -13.989 1.00 91.00 191 LYS A N 1
ATOM 1515 C CA . LYS A 1 191 ? -0.760 -2.388 -14.285 1.00 91.00 191 LYS A CA 1
ATOM 1516 C C . LYS A 1 191 ? 0.586 -2.871 -13.730 1.00 91.00 191 LYS A C 1
ATOM 1518 O O . LYS A 1 191 ? 0.802 -4.070 -13.574 1.00 91.00 191 LYS A O 1
ATOM 1523 N N . ASN A 1 192 ? 1.494 -1.935 -13.461 1.00 96.12 192 ASN A N 1
ATOM 1524 C CA . ASN A 1 192 ? 2.836 -2.192 -12.953 1.00 96.12 192 ASN A CA 1
ATOM 1525 C C . ASN A 1 192 ? 2.910 -2.119 -11.421 1.00 96.12 192 ASN A C 1
ATOM 1527 O O . ASN A 1 192 ? 4.010 -2.144 -10.869 1.00 96.12 192 ASN A O 1
ATOM 1531 N N . ILE A 1 193 ? 1.765 -2.043 -10.732 1.00 95.44 193 ILE A N 1
ATOM 1532 C CA . ILE A 1 193 ? 1.687 -2.101 -9.272 1.00 95.44 193 ILE A CA 1
ATOM 1533 C C . ILE A 1 193 ? 0.623 -3.106 -8.847 1.00 95.44 193 ILE A C 1
ATOM 1535 O O . ILE A 1 193 ? -0.452 -3.197 -9.438 1.00 95.44 193 ILE A O 1
ATOM 1539 N N . ARG A 1 194 ? 0.914 -3.848 -7.781 1.00 96.50 194 ARG A N 1
ATOM 1540 C CA . ARG A 1 194 ? -0.022 -4.785 -7.158 1.00 96.50 194 ARG A CA 1
ATOM 1541 C C . ARG A 1 194 ? -0.049 -4.544 -5.660 1.00 96.50 194 ARG A C 1
ATOM 1543 O O . ARG A 1 194 ? 0.968 -4.696 -4.988 1.00 96.50 194 ARG A O 1
ATOM 1550 N N . THR A 1 195 ? -1.200 -4.163 -5.125 1.00 97.19 195 THR A N 1
ATOM 1551 C CA . THR A 1 195 ? -1.405 -4.079 -3.675 1.00 97.19 195 THR A CA 1
ATOM 1552 C C . THR A 1 195 ? -1.655 -5.474 -3.137 1.00 97.19 195 THR A C 1
ATOM 1554 O O . THR A 1 195 ? -2.513 -6.177 -3.662 1.00 97.19 195 THR A O 1
ATOM 1557 N N . TYR A 1 196 ? -0.930 -5.872 -2.093 1.00 97.50 196 TYR A N 1
ATOM 1558 C CA . TYR A 1 196 ? -1.048 -7.224 -1.535 1.00 97.50 196 TYR A CA 1
ATOM 1559 C C . TYR A 1 196 ? -1.207 -7.258 -0.014 1.00 97.50 196 TYR A C 1
ATOM 1561 O O . TYR A 1 196 ? -1.438 -8.320 0.563 1.00 97.50 196 TYR A O 1
ATOM 1569 N N . GLY A 1 197 ? -1.111 -6.110 0.651 1.00 97.81 197 GLY A N 1
ATOM 1570 C CA . GLY A 1 197 ? -1.371 -6.029 2.076 1.00 97.81 197 GLY A CA 1
ATOM 1571 C C . GLY A 1 197 ? -1.719 -4.625 2.531 1.00 97.81 197 GLY A C 1
ATOM 1572 O O . GLY A 1 197 ? -1.312 -3.636 1.920 1.00 97.81 197 GLY A O 1
ATOM 1573 N N . ILE A 1 198 ? -2.443 -4.563 3.640 1.00 98.31 198 ILE A N 1
ATOM 1574 C CA . ILE A 1 198 ? -2.695 -3.337 4.391 1.00 98.31 198 ILE A CA 1
ATOM 1575 C C . ILE A 1 198 ? -1.889 -3.420 5.680 1.00 98.31 198 ILE A C 1
ATOM 1577 O O . ILE A 1 198 ? -1.986 -4.399 6.416 1.00 98.31 198 ILE A O 1
ATOM 1581 N N . LEU A 1 199 ? -1.066 -2.413 5.936 1.00 98.50 199 LEU A N 1
ATOM 1582 C CA . LEU A 1 199 ? -0.244 -2.307 7.133 1.00 98.50 199 LEU A CA 1
ATOM 1583 C C . LEU A 1 199 ? -0.949 -1.419 8.146 1.00 98.50 199 LEU A C 1
ATOM 1585 O O . LEU A 1 199 ? -1.337 -0.301 7.816 1.00 98.50 199 LEU A O 1
ATOM 1589 N N . ILE A 1 200 ? -1.065 -1.905 9.379 1.00 98.12 200 ILE A N 1
ATOM 1590 C CA . ILE A 1 200 ? -1.624 -1.167 10.512 1.00 98.12 200 ILE A CA 1
ATOM 1591 C C . ILE A 1 200 ? -0.616 -1.161 11.660 1.00 98.12 200 ILE A C 1
ATOM 1593 O O . ILE A 1 200 ? 0.021 -2.178 11.943 1.00 98.12 200 ILE A O 1
ATOM 1597 N N . LYS A 1 201 ? -0.478 -0.008 12.315 1.00 97.31 201 LYS A N 1
ATOM 1598 C CA . LYS A 1 201 ? 0.389 0.208 13.480 1.00 97.31 201 LYS A CA 1
ATOM 1599 C C . LYS A 1 201 ? -0.327 1.108 14.485 1.00 97.31 201 LYS A C 1
ATOM 1601 O O . LYS A 1 201 ? -0.964 2.077 14.079 1.00 97.31 201 LYS A O 1
ATOM 1606 N N . GLU A 1 202 ? -0.253 0.789 15.774 1.00 95.81 202 GLU A N 1
ATOM 1607 C CA . GLU A 1 202 ? -0.739 1.679 16.842 1.00 95.81 202 GLU A CA 1
ATOM 1608 C C . GLU A 1 202 ? 0.175 2.921 16.928 1.00 95.81 202 GLU A C 1
ATOM 1610 O O . GLU A 1 202 ? 1.392 2.803 16.770 1.00 95.81 202 GLU A O 1
ATOM 1615 N N . ALA A 1 203 ? -0.427 4.110 17.043 1.00 90.81 203 ALA A N 1
ATOM 1616 C CA . ALA A 1 203 ? 0.188 5.408 16.732 1.00 90.81 203 ALA A CA 1
ATOM 1617 C C . ALA A 1 203 ? 0.660 6.231 17.936 1.00 90.81 203 ALA A C 1
ATOM 1619 O O . ALA A 1 203 ? 0.329 5.873 19.082 1.00 90.81 203 ALA A O 1
#

Secondary structure (DSSP, 8-state):
-HHHHHHHHTT--GGG-STT--GGGB-GGG-EEPPSS--EEEESSTT--EEEE--TT-EEEEB--TTTSS-SGGGSSTT-TTPPEEEEEE-TT--GGGGT-TTS---TTTHHHHHHHHHHHH-----SS-SSSSSEEEBSSTHHHHHHT--EEEEEETTEEEEEEEEEEEEE-TTSEEESSSS-EEESSGGGEEEEEEEEEE-